Protein AF-A0A1F8RFI7-F1 (afdb_monomer_lite)

Secondary structure (DSSP, 8-state):
-EEEEEEE-S--GGGHHHHHHHHTSS--EEEES----BTTTB--SEEEEEEETTTTEEEEEEEEEESSHHHHHHHHTPPPSS-HHHHHHHHHHHHHHHHHHHHHTT-TTHHHHHHHHHHHTT-SEEEEEEEEEETTEEEEEEEEE-SS---S-------S----S-----SEEEE-HHHHHHHHHHHHHHHHHHTT-----SBHHHHHHHS--HHHHHHHHTGGG-HHHHHHHHS--TT-EEEEHHHHHHHHHHHHHTSTT----HHHHHHHHHHHHHHHHH--TTSBHHHHHHHHHHHHHTT--

Sequence (305 aa):
MVSRFLFRLDGSKENDEFMTLRRTRDIDLVYSGTPMKVGPGWIPDFLEVSTDSATARCDLTLIELEATDIAARASSRKYLPENSSAIVQAFITYLNGVLSQCRATADPRLEAFQQLRDFLARSSSVTVRTAGALRTSPEFLEELPLINQPEHQAVQLPQTPTPRDSFIFQGERLLSRVDGNGLRRTIRILDAVIMGRDHSGGTLKSWRNVRTKPLHKAVSAHADRYPGLQKLLFSRTDTGIQVNCDHLARELADLWSSSERMRVNQDQVVASITNLFPIALSLQEHEQMQRVFDQAWVVLKGKAS

Foldseek 3Di:
DKAKEKEAQDPDPLQVQLVVVVVVPRHPYYDYDHHQDDPDPDTARMWMWMADPVQLEIEIEREHADADPVVQVVQQVDADPDAQLSVLQSVLVVLVVVLVVCVVVVPPCNVVSVVVSVSLLRRQAYWYWYWGDYSNDNPDIDIDTHPHGDDRDNSPRCPVVPLPPQPQLAFKDWFALLLLVLLLQLLVLLLCLLLVVLPAQAFQLCVVPPDDPVVQVLCVVPVVLQVQVPCSNPDDRPGTDIHHRQSNLQSSQVVSCVHPRDRAHSVLSRQLSSVCSSVSSPGDRGHGSNVSNVVSVCSSVVPPD

Radius of gyration: 23.85 Å; chains: 1; bounding box: 64×38×64 Å

Structure (mmCIF, N/CA/C/O backbone):
data_AF-A0A1F8RFI7-F1
#
_entry.id   AF-A0A1F8RFI7-F1
#
loop_
_atom_site.group_PDB
_atom_site.id
_atom_site.type_symbol
_atom_site.label_atom_id
_atom_site.label_alt_id
_atom_site.label_comp_id
_atom_site.label_asym_id
_atom_site.label_entity_id
_atom_site.label_seq_id
_atom_site.pdbx_PDB_ins_code
_atom_site.Cartn_x
_atom_site.Cartn_y
_atom_site.Cartn_z
_atom_site.occupancy
_atom_site.B_iso_or_equiv
_atom_site.auth_seq_id
_atom_site.auth_comp_id
_atom_site.auth_asym_id
_atom_site.auth_atom_id
_atom_site.pdbx_PDB_model_num
ATOM 1 N N . MET A 1 1 ? -29.321 -5.981 7.489 1.00 79.25 1 MET A N 1
ATOM 2 C CA . MET A 1 1 ? -28.449 -6.971 8.164 1.00 79.25 1 MET A CA 1
ATOM 3 C C . MET A 1 1 ? -27.208 -6.246 8.634 1.00 79.25 1 MET A C 1
ATOM 5 O O . MET A 1 1 ? -26.625 -5.513 7.835 1.00 79.25 1 MET A O 1
ATOM 9 N N . VAL A 1 2 ? -26.872 -6.401 9.913 1.00 86.44 2 VAL A N 1
ATOM 10 C CA . VAL A 1 2 ? -25.701 -5.760 10.513 1.00 86.44 2 VAL A CA 1
ATOM 11 C C . VAL A 1 2 ? -24.532 -6.732 10.448 1.00 86.44 2 VAL A C 1
ATOM 13 O O . VAL A 1 2 ? -24.709 -7.887 10.826 1.00 86.44 2 VAL A O 1
ATOM 16 N N . SER A 1 3 ? -23.378 -6.266 9.974 1.00 90.81 3 SER A N 1
ATOM 17 C CA . SER A 1 3 ? -22.128 -7.027 10.018 1.00 90.81 3 SER A CA 1
ATOM 18 C C . SER A 1 3 ? -21.047 -6.249 10.747 1.00 90.81 3 SER A C 1
ATOM 20 O O . SER A 1 3 ? -20.885 -5.049 10.498 1.00 90.81 3 SER A O 1
ATOM 22 N N . ARG A 1 4 ? -20.308 -6.924 11.630 1.00 91.44 4 ARG A N 1
ATOM 23 C CA . ARG A 1 4 ? -19.285 -6.330 12.495 1.00 91.44 4 ARG A CA 1
ATOM 24 C C . ARG A 1 4 ? -17.928 -6.997 12.313 1.00 91.44 4 ARG A C 1
ATOM 26 O O . ARG A 1 4 ? -17.783 -8.215 12.387 1.00 91.44 4 ARG A O 1
ATOM 33 N N . PHE A 1 5 ? -16.915 -6.164 12.129 1.00 92.50 5 PHE A N 1
ATOM 34 C CA . PHE A 1 5 ? -15.531 -6.558 11.903 1.00 92.50 5 PHE A CA 1
ATOM 35 C C . PHE A 1 5 ? -14.648 -5.937 12.979 1.00 92.50 5 PHE A C 1
ATOM 37 O O . PHE A 1 5 ? -14.800 -4.758 13.287 1.00 92.50 5 PHE A O 1
ATOM 44 N N . LEU A 1 6 ? -13.688 -6.694 13.506 1.00 90.50 6 LEU A N 1
ATOM 45 C CA . LEU A 1 6 ? -12.709 -6.191 14.469 1.00 90.50 6 LEU A CA 1
ATOM 46 C C . LEU A 1 6 ? -11.289 -6.348 13.920 1.00 90.50 6 LEU A C 1
ATOM 48 O O . LEU A 1 6 ? -10.806 -7.457 13.678 1.00 90.50 6 LEU A O 1
ATOM 52 N N . PHE A 1 7 ? -10.604 -5.225 13.743 1.00 89.50 7 PHE A N 1
ATOM 53 C CA . PHE A 1 7 ? -9.221 -5.166 13.293 1.00 89.50 7 PHE A CA 1
ATOM 54 C C . PHE A 1 7 ? -8.320 -4.862 14.482 1.00 89.50 7 PHE A C 1
ATOM 56 O O . PHE A 1 7 ? -8.453 -3.822 15.119 1.00 89.50 7 PHE A O 1
ATOM 63 N N . ARG A 1 8 ? -7.378 -5.759 14.764 1.00 86.81 8 ARG A N 1
ATOM 64 C CA . ARG A 1 8 ? -6.288 -5.517 15.707 1.00 86.81 8 ARG A CA 1
ATOM 65 C C . ARG A 1 8 ? -5.170 -4.774 14.997 1.00 86.81 8 ARG A C 1
ATOM 67 O O . ARG A 1 8 ? -4.562 -5.319 14.068 1.00 86.81 8 ARG A O 1
ATOM 74 N N . LEU A 1 9 ? -4.911 -3.555 15.446 1.00 83.38 9 LEU A N 1
ATOM 75 C CA . LEU A 1 9 ? -3.975 -2.635 14.815 1.00 83.38 9 LEU A CA 1
ATOM 76 C C . LEU A 1 9 ? -2.674 -2.531 15.617 1.00 83.38 9 LEU A C 1
ATOM 78 O O . LEU A 1 9 ? -1.607 -2.503 14.998 1.00 83.38 9 LEU A O 1
ATOM 82 N N . ASP A 1 10 ? -2.741 -2.604 16.951 1.00 76.12 10 ASP A N 1
ATOM 83 C CA . ASP A 1 10 ? -1.567 -2.858 17.789 1.00 76.12 10 ASP A CA 1
ATOM 84 C C . ASP A 1 10 ? -1.379 -4.364 18.066 1.00 76.12 10 ASP A C 1
ATOM 86 O O . ASP A 1 10 ? -2.269 -5.090 18.522 1.00 76.12 10 ASP A O 1
ATOM 90 N N . GLY A 1 11 ? -0.174 -4.852 17.777 1.00 62.78 11 GLY A N 1
ATOM 91 C CA . GLY A 1 11 ? 0.246 -6.234 17.991 1.00 62.78 11 GLY A CA 1
ATOM 92 C C . GLY A 1 11 ? 0.584 -6.571 19.446 1.00 62.78 11 GLY A C 1
ATOM 93 O O . GLY A 1 11 ? 1.047 -7.685 19.694 1.00 62.78 11 GLY A O 1
ATOM 94 N N . SER A 1 12 ? 0.385 -5.651 20.398 1.00 70.44 12 SER A N 1
ATOM 95 C CA . SER A 1 12 ? 0.661 -5.883 21.821 1.00 70.44 12 SER A CA 1
ATOM 96 C C . SER A 1 12 ? -0.101 -7.092 22.365 1.00 70.44 12 SER A C 1
ATOM 98 O O . SER A 1 12 ? -1.326 -7.163 22.254 1.00 70.44 12 SER A O 1
ATOM 100 N N . LYS A 1 13 ? 0.615 -8.056 22.963 1.00 65.44 13 LYS A N 1
ATOM 101 C CA . LYS A 1 13 ? 0.038 -9.289 23.544 1.00 65.44 13 LYS A CA 1
ATOM 102 C C . LYS A 1 13 ? -0.981 -9.017 24.652 1.00 65.44 13 LYS A C 1
ATOM 104 O O . LYS A 1 13 ? -1.844 -9.851 24.897 1.00 65.44 13 LYS A O 1
ATOM 109 N N . GLU A 1 14 ? -0.911 -7.848 25.282 1.00 66.31 14 GLU A N 1
ATOM 110 C CA . GLU A 1 14 ? -1.853 -7.412 26.322 1.00 66.31 14 GLU A CA 1
ATOM 111 C C . GLU A 1 14 ? -3.298 -7.300 25.803 1.00 66.31 14 GLU A C 1
ATOM 113 O O . GLU A 1 14 ? -4.242 -7.293 26.586 1.00 66.31 14 GLU A O 1
ATOM 118 N N . ASN A 1 15 ? -3.480 -7.298 24.481 1.00 71.50 15 ASN A N 1
ATOM 119 C CA . ASN A 1 15 ? -4.767 -7.116 23.821 1.00 71.50 15 ASN A CA 1
ATOM 120 C C . ASN A 1 15 ? -5.464 -8.454 23.460 1.00 71.50 15 ASN A C 1
ATOM 122 O O . ASN A 1 15 ? -6.573 -8.457 22.915 1.00 71.50 15 ASN A O 1
ATOM 126 N N . ASP A 1 16 ? -4.826 -9.602 23.729 1.00 72.88 16 ASP A N 1
ATOM 127 C CA . ASP A 1 16 ? -5.324 -10.936 23.345 1.00 72.88 16 ASP A CA 1
ATOM 128 C C . ASP A 1 16 ? -6.583 -11.357 24.134 1.00 72.88 16 ASP A C 1
ATOM 130 O O . ASP A 1 16 ? -7.480 -12.012 23.587 1.00 72.88 16 ASP A O 1
ATOM 134 N N . GLU A 1 17 ? -6.676 -10.954 25.404 1.00 75.44 17 GLU A N 1
ATOM 135 C CA . GLU A 1 17 ? -7.812 -11.265 26.281 1.00 75.44 17 GLU A CA 1
ATOM 136 C C . GLU A 1 17 ? -9.080 -10.538 25.817 1.00 75.44 17 GLU A C 1
ATOM 138 O O . GLU A 1 17 ? -10.103 -11.175 25.554 1.00 75.44 17 GLU A O 1
ATOM 143 N N . PHE A 1 18 ? -8.979 -9.229 25.572 1.00 78.06 18 PHE A N 1
ATOM 144 C CA . PHE A 1 18 ? -10.068 -8.418 25.022 1.00 78.06 18 PHE A CA 1
ATOM 145 C C . PHE A 1 18 ? -10.597 -8.972 23.689 1.00 78.06 18 PHE A C 1
ATOM 147 O O . PHE A 1 18 ? -11.804 -9.084 23.479 1.00 78.06 18 PHE A O 1
ATOM 154 N N . MET A 1 19 ? -9.698 -9.399 22.799 1.00 76.31 19 MET A N 1
ATOM 155 C CA . MET A 1 19 ? -10.058 -10.025 21.522 1.00 76.31 19 MET A CA 1
ATOM 156 C C . MET A 1 19 ? -10.832 -11.325 21.681 1.00 76.31 19 MET A C 1
ATOM 158 O O . MET A 1 19 ? -11.803 -11.565 20.961 1.00 76.31 19 MET A O 1
ATOM 162 N N . THR A 1 20 ? -10.401 -12.173 22.609 1.00 75.62 20 THR A N 1
ATOM 163 C CA . THR A 1 20 ? -11.074 -13.444 22.892 1.00 75.62 20 THR A CA 1
ATOM 164 C C . THR A 1 20 ? -12.479 -13.196 23.436 1.00 75.62 20 THR A C 1
ATOM 166 O O . THR A 1 20 ? -13.430 -13.846 23.006 1.00 75.62 20 THR A O 1
ATOM 169 N N . LEU A 1 21 ? -12.623 -12.197 24.306 1.00 74.44 21 LEU A N 1
ATOM 170 C CA . LEU A 1 21 ? -13.895 -11.792 24.899 1.00 74.44 21 LEU A CA 1
ATOM 171 C C . LEU A 1 21 ? -14.847 -11.113 23.900 1.00 74.44 21 LEU A C 1
ATOM 173 O O . LEU A 1 21 ? -16.058 -11.282 24.006 1.00 74.44 21 LEU A O 1
ATOM 177 N N . ARG A 1 22 ? -14.334 -10.362 22.916 1.00 75.31 22 ARG A N 1
ATOM 178 C CA . ARG A 1 22 ? -15.164 -9.740 21.867 1.00 75.31 22 ARG A CA 1
ATOM 179 C C . ARG A 1 22 ? -15.559 -10.715 20.763 1.00 75.31 22 ARG A C 1
ATOM 181 O O . ARG A 1 22 ? -16.670 -10.627 20.261 1.00 75.31 22 ARG A O 1
ATOM 188 N N . ARG A 1 23 ? -14.717 -11.698 20.424 1.00 71.25 23 ARG A N 1
ATOM 189 C CA . ARG A 1 23 ? -15.070 -12.758 19.454 1.00 71.25 23 ARG A CA 1
ATOM 190 C C . ARG A 1 23 ? -16.312 -13.552 19.843 1.00 71.25 23 ARG A C 1
ATOM 192 O O . ARG A 1 23 ? -17.001 -14.056 18.968 1.00 71.25 23 ARG A O 1
ATOM 199 N N . THR A 1 24 ? -16.586 -13.686 21.137 1.00 67.19 24 THR A N 1
ATOM 200 C CA . THR A 1 24 ? -17.766 -14.404 21.633 1.00 67.19 24 THR A CA 1
ATOM 201 C C . THR A 1 24 ? -19.032 -13.544 21.650 1.00 67.19 24 THR A C 1
ATOM 203 O O . THR A 1 24 ? -20.097 -14.058 21.988 1.00 67.19 24 THR A O 1
ATOM 206 N N . ARG A 1 25 ? -18.948 -12.255 21.278 1.00 65.31 25 ARG A N 1
ATOM 207 C CA . ARG A 1 25 ? -20.061 -11.297 21.297 1.00 65.31 25 ARG A CA 1
ATOM 208 C C . ARG A 1 25 ? -20.133 -10.499 19.993 1.00 65.31 25 ARG A C 1
ATOM 210 O O . ARG A 1 25 ? -19.416 -9.520 19.825 1.00 65.31 25 ARG A O 1
ATOM 217 N N . ASP A 1 26 ? -21.047 -10.892 19.110 1.00 74.00 26 ASP A N 1
ATOM 218 C CA . ASP A 1 26 ? -21.500 -10.122 17.941 1.00 74.00 26 ASP A CA 1
ATOM 219 C C . ASP A 1 26 ? -20.416 -9.624 16.958 1.00 74.00 26 ASP A C 1
ATOM 221 O O . ASP A 1 26 ? -20.661 -8.663 16.235 1.00 74.00 26 ASP A O 1
ATOM 225 N N . ILE A 1 27 ? -19.226 -10.230 16.907 1.00 82.38 27 ILE A N 1
ATOM 226 C CA . ILE A 1 27 ? -18.207 -9.921 15.891 1.00 82.38 27 ILE A CA 1
ATOM 227 C C . ILE A 1 27 ? -18.162 -11.060 14.877 1.00 82.38 27 ILE A C 1
ATOM 229 O O . ILE A 1 27 ? -17.798 -12.182 15.223 1.00 82.38 27 ILE A O 1
ATOM 233 N N . ASP A 1 28 ? -18.474 -10.762 13.617 1.00 81.06 28 ASP A N 1
ATOM 234 C CA . ASP A 1 28 ? -18.490 -11.764 12.548 1.00 81.06 28 ASP A CA 1
ATOM 235 C C . ASP A 1 28 ? -17.071 -12.187 12.169 1.00 81.06 28 ASP A C 1
ATOM 237 O O . ASP A 1 28 ? -16.791 -13.359 11.915 1.00 81.06 28 ASP A O 1
ATOM 241 N N . LEU A 1 29 ? -16.156 -11.214 12.114 1.00 84.06 29 LEU A N 1
ATOM 242 C CA . LEU A 1 29 ? -14.810 -11.422 11.598 1.00 84.06 29 LEU A CA 1
ATOM 243 C C . LEU A 1 29 ? -13.764 -10.608 12.339 1.00 84.06 29 LEU A C 1
ATOM 245 O O . LEU A 1 29 ? -13.939 -9.434 12.654 1.00 84.06 29 LEU A O 1
ATOM 249 N N . VAL A 1 30 ? -12.611 -11.245 12.533 1.00 84.62 30 VAL A N 1
ATOM 250 C CA . VAL A 1 30 ? -11.457 -10.644 13.189 1.00 84.62 30 VAL A CA 1
ATOM 251 C C . VAL A 1 30 ? -10.235 -10.718 12.290 1.00 84.62 30 VAL A C 1
ATOM 253 O O . VAL A 1 30 ? -9.944 -11.772 11.715 1.00 84.62 30 VAL A O 1
ATOM 256 N N . TYR A 1 31 ? -9.481 -9.623 12.213 1.00 83.44 31 TYR A N 1
ATOM 257 C CA . TYR A 1 31 ? -8.215 -9.550 11.489 1.00 83.44 31 TYR A CA 1
ATOM 258 C C . TYR A 1 31 ? -7.091 -9.010 12.372 1.00 83.44 31 TYR A C 1
ATOM 260 O O . TYR A 1 31 ? -7.265 -8.052 13.116 1.00 83.44 31 TYR A O 1
ATOM 268 N N . SER A 1 32 ? -5.916 -9.622 12.265 1.00 78.62 32 SER A N 1
ATOM 269 C CA . SER A 1 32 ? -4.685 -9.195 12.929 1.00 78.62 32 SER A CA 1
ATOM 270 C C . SER A 1 32 ? -3.521 -9.471 11.986 1.00 78.62 32 SER A C 1
ATOM 272 O O . SER A 1 32 ? -3.435 -10.576 11.450 1.00 78.62 32 SER A O 1
ATOM 274 N N . GLY A 1 33 ? -2.621 -8.509 11.790 1.00 66.38 33 GLY A N 1
ATOM 275 C CA . GLY A 1 33 ? -1.423 -8.739 10.967 1.00 66.38 33 GLY A CA 1
ATOM 276 C C . GLY A 1 33 ? -0.892 -7.526 10.215 1.00 66.38 33 GLY A C 1
ATOM 277 O O . GLY A 1 33 ? 0.142 -7.613 9.558 1.00 66.38 33 GLY A O 1
ATOM 278 N N . THR A 1 34 ? -1.568 -6.384 10.289 1.00 68.81 34 THR A N 1
ATOM 279 C CA . THR A 1 34 ? -1.075 -5.140 9.699 1.00 68.81 34 THR A CA 1
ATOM 280 C C . THR A 1 34 ? -1.413 -4.003 10.657 1.00 68.81 34 THR A C 1
ATOM 282 O O . THR A 1 34 ? -2.569 -3.920 11.072 1.00 68.81 34 THR A O 1
ATOM 285 N N . PRO A 1 35 ? -0.447 -3.158 11.047 1.00 70.50 35 PRO A N 1
ATOM 286 C CA . PRO A 1 35 ? -0.752 -1.968 11.822 1.00 70.50 35 PRO A CA 1
ATOM 287 C C . PRO A 1 35 ? -1.361 -0.898 10.915 1.00 70.50 35 PRO A C 1
ATOM 289 O O . PRO A 1 35 ? -0.915 -0.704 9.781 1.00 70.50 35 PRO A O 1
ATOM 292 N N . MET A 1 36 ? -2.350 -0.174 11.426 1.00 79.31 36 MET A N 1
ATOM 293 C CA . MET A 1 36 ? -2.875 1.039 10.801 1.00 79.31 36 MET A CA 1
ATOM 294 C C . MET A 1 36 ? -2.441 2.230 11.643 1.00 79.31 36 MET A C 1
ATOM 296 O O . MET A 1 36 ? -2.679 2.258 12.845 1.00 79.31 36 MET A O 1
ATOM 300 N N . LYS A 1 37 ? -1.811 3.218 11.010 1.00 74.38 37 LYS A N 1
ATOM 301 C CA . LYS A 1 37 ? -1.493 4.487 11.664 1.00 74.38 37 LYS A CA 1
ATOM 302 C C . LYS A 1 37 ? -2.598 5.489 11.394 1.00 74.38 37 LYS A C 1
ATOM 304 O O . LYS A 1 37 ? -3.016 5.640 10.245 1.00 74.38 37 LYS A O 1
ATOM 309 N N . VAL A 1 38 ? -2.996 6.203 12.434 1.00 67.75 38 VAL A N 1
ATOM 310 C CA . VAL A 1 38 ? -3.831 7.393 12.332 1.00 67.75 38 VAL A CA 1
ATOM 311 C C . VAL A 1 38 ? -2.914 8.590 12.585 1.00 67.75 38 VAL A C 1
ATOM 313 O O . VAL A 1 38 ? -2.360 8.746 13.669 1.00 67.75 38 VAL A O 1
ATOM 316 N N . GLY A 1 39 ? -2.662 9.363 11.524 1.00 63.25 39 GLY A N 1
ATOM 317 C CA . GLY A 1 39 ? -1.776 10.530 11.543 1.00 63.25 39 GLY A CA 1
ATOM 318 C C . GLY A 1 39 ? -0.324 10.265 11.979 1.00 63.25 39 GLY A C 1
ATOM 319 O O . GLY A 1 39 ? 0.206 9.166 11.759 1.00 63.25 39 GLY A O 1
ATOM 320 N N . PRO A 1 40 ? 0.396 11.282 12.502 1.00 57.16 40 PRO A N 1
ATOM 321 C CA . PRO A 1 40 ? 1.822 11.193 12.787 1.00 57.16 40 PRO A CA 1
ATOM 322 C C . PRO A 1 40 ? 2.099 10.411 14.079 1.00 57.16 40 PRO A C 1
ATOM 324 O O . PRO A 1 40 ? 2.438 10.970 15.115 1.00 57.16 40 PRO A O 1
ATOM 327 N N . GLY A 1 41 ? 2.041 9.082 13.978 1.00 63.41 41 GLY A N 1
ATOM 328 C CA . GLY A 1 41 ? 2.650 8.170 14.951 1.00 63.41 41 GLY A CA 1
ATOM 329 C C . GLY A 1 41 ? 1.707 7.528 15.963 1.00 63.41 41 GLY A C 1
ATOM 330 O O . GLY A 1 41 ? 2.190 6.736 16.767 1.00 63.41 41 GLY A O 1
ATOM 331 N N . TRP A 1 42 ? 0.402 7.793 15.904 1.00 73.88 42 TRP A N 1
ATOM 332 C CA . TRP A 1 42 ? -0.578 7.110 16.747 1.00 73.88 42 TRP A CA 1
ATOM 333 C C . TRP A 1 42 ? -1.156 5.876 16.034 1.00 73.88 42 TRP A C 1
ATOM 335 O O . TRP A 1 42 ? -1.425 5.891 14.829 1.00 73.88 42 TRP A O 1
ATOM 345 N N . ILE A 1 43 ? -1.273 4.774 16.771 1.00 79.88 43 ILE A N 1
ATOM 346 C CA . ILE A 1 43 ? -1.845 3.499 16.330 1.00 79.88 43 ILE A CA 1
ATOM 347 C C . ILE A 1 43 ? -2.855 3.127 17.414 1.00 79.88 43 ILE A C 1
ATOM 349 O O . ILE A 1 43 ? -2.415 2.928 18.544 1.00 79.88 43 ILE A O 1
ATOM 353 N N . PRO A 1 44 ? -4.161 3.069 17.110 1.00 84.19 44 PRO A N 1
ATOM 354 C CA . PRO A 1 44 ? -5.136 2.569 18.071 1.00 84.19 44 PRO A CA 1
ATOM 355 C C . PRO A 1 44 ? -4.911 1.076 18.325 1.00 84.19 44 PRO A C 1
ATOM 357 O O . PRO A 1 44 ? -4.390 0.374 17.455 1.00 84.19 44 PRO A O 1
ATOM 360 N N . ASP A 1 45 ? -5.357 0.561 19.468 1.00 86.75 45 ASP A N 1
ATOM 361 C CA . ASP A 1 45 ? -5.290 -0.879 19.732 1.00 86.75 45 ASP A CA 1
ATOM 362 C C . ASP A 1 45 ? -6.156 -1.656 18.735 1.00 86.75 45 ASP A C 1
ATOM 364 O O . ASP A 1 45 ? -5.696 -2.610 18.087 1.00 86.75 45 ASP A O 1
ATOM 368 N N . PHE A 1 46 ? -7.403 -1.200 18.565 1.00 89.25 46 PHE A N 1
ATOM 369 C CA . PHE A 1 46 ? -8.370 -1.794 17.651 1.00 89.25 46 PHE A CA 1
ATOM 370 C C . PHE A 1 46 ? -9.125 -0.768 16.819 1.00 89.25 46 PHE A C 1
ATOM 372 O O . PHE A 1 46 ? -9.295 0.393 17.186 1.00 89.25 46 PHE A O 1
ATOM 379 N N . LEU A 1 47 ? -9.646 -1.254 15.699 1.00 91.50 47 LEU A N 1
ATOM 380 C CA . LEU A 1 47 ? -10.703 -0.606 14.946 1.00 91.50 47 LEU A CA 1
ATOM 381 C C . LEU A 1 47 ? -11.854 -1.596 14.781 1.00 91.50 47 LEU A C 1
ATOM 383 O O . LEU A 1 47 ? -11.687 -2.653 14.169 1.00 91.50 47 LEU A O 1
ATOM 387 N N . GLU A 1 48 ? -13.017 -1.240 15.306 1.00 92.25 48 GLU A N 1
ATOM 388 C CA . GLU A 1 48 ? -14.264 -1.945 15.038 1.00 92.25 48 GLU A CA 1
ATOM 389 C C . GLU A 1 48 ? -15.010 -1.258 13.895 1.00 92.25 48 GLU A C 1
ATOM 391 O O . GLU A 1 48 ? -15.076 -0.030 13.824 1.00 92.25 48 GLU A O 1
ATOM 396 N N . VAL A 1 49 ? -15.557 -2.060 12.985 1.00 93.50 49 VAL A N 1
ATOM 397 C CA . VAL A 1 49 ? -16.321 -1.583 11.836 1.00 93.50 49 VAL A CA 1
ATOM 398 C C . VAL A 1 49 ? -17.668 -2.270 11.824 1.00 93.50 49 VAL A C 1
ATOM 400 O O . VAL A 1 49 ? -17.735 -3.489 11.687 1.00 93.50 49 VAL A O 1
ATOM 403 N N . SER A 1 50 ? -18.736 -1.490 11.944 1.00 93.25 50 SER A N 1
ATOM 404 C CA . SER A 1 50 ? -20.110 -1.977 11.856 1.00 93.25 50 SER A CA 1
ATOM 405 C C . SER A 1 50 ? -20.747 -1.454 10.577 1.00 93.25 50 SER A C 1
ATOM 407 O O . SER A 1 50 ? -20.717 -0.259 10.298 1.00 93.25 50 SER A O 1
ATOM 409 N N . THR A 1 51 ? -21.338 -2.350 9.799 1.00 92.69 51 THR A N 1
ATOM 410 C CA . THR A 1 51 ? -22.062 -2.022 8.567 1.00 92.69 51 THR A CA 1
ATOM 411 C C . THR A 1 51 ? -23.518 -2.406 8.732 1.00 92.69 51 THR A C 1
ATOM 413 O O . THR A 1 51 ? -23.812 -3.518 9.159 1.00 92.69 51 THR A O 1
ATOM 416 N N . ASP A 1 52 ? -24.436 -1.502 8.401 1.00 92.31 52 ASP A N 1
ATOM 417 C CA . ASP A 1 52 ? -25.866 -1.792 8.364 1.00 92.31 52 ASP A CA 1
ATOM 418 C C . ASP A 1 52 ? -26.398 -1.624 6.943 1.00 92.31 52 ASP A C 1
ATOM 420 O O . ASP A 1 52 ? -26.599 -0.517 6.441 1.00 92.31 52 ASP A O 1
ATOM 424 N N . SER A 1 53 ? -26.657 -2.756 6.294 1.00 87.81 53 SER A N 1
ATOM 425 C CA . SER A 1 53 ? -27.199 -2.792 4.933 1.00 87.81 53 SER A CA 1
ATOM 426 C C . SER A 1 53 ? -28.605 -2.215 4.797 1.00 87.81 53 SER A C 1
ATOM 428 O O . SER A 1 53 ? -28.949 -1.775 3.704 1.00 87.81 53 SER A O 1
ATOM 430 N N . ALA A 1 54 ? -29.411 -2.183 5.865 1.00 87.69 54 ALA A N 1
ATOM 431 C CA . ALA A 1 54 ? -30.765 -1.629 5.791 1.00 87.69 54 ALA A CA 1
ATOM 432 C C . ALA A 1 54 ? -30.748 -0.098 5.686 1.00 87.69 54 ALA A C 1
ATOM 434 O O . ALA A 1 54 ? -31.583 0.486 5.000 1.00 87.69 54 ALA A O 1
ATOM 435 N N . THR A 1 55 ? -29.782 0.541 6.346 1.00 87.62 55 THR A N 1
ATOM 436 C CA . THR A 1 55 ? -29.642 2.003 6.390 1.00 87.62 55 THR A CA 1
ATOM 437 C C . THR A 1 55 ? -28.477 2.528 5.551 1.00 87.62 55 THR A C 1
ATOM 439 O O . THR A 1 55 ? -28.250 3.734 5.518 1.00 87.62 55 THR A O 1
ATOM 442 N N . ALA A 1 56 ? -27.736 1.638 4.879 1.00 86.88 56 ALA A N 1
ATOM 443 C CA . ALA A 1 56 ? -26.498 1.939 4.155 1.00 86.88 56 ALA A CA 1
ATOM 444 C C . ALA A 1 56 ? -25.475 2.733 4.999 1.00 86.88 56 ALA A C 1
ATOM 446 O O . ALA A 1 56 ? -24.696 3.531 4.472 1.00 86.88 56 ALA A O 1
ATOM 447 N N . ARG A 1 57 ? -25.475 2.508 6.318 1.00 90.31 57 ARG A N 1
ATOM 448 C CA . ARG A 1 57 ? -24.619 3.196 7.290 1.00 90.31 57 ARG A CA 1
ATOM 449 C C . ARG A 1 57 ? -23.387 2.363 7.613 1.00 90.31 57 ARG A C 1
ATOM 451 O O . ARG A 1 57 ? -23.479 1.147 7.781 1.00 90.31 57 ARG A O 1
ATOM 458 N N . CYS A 1 58 ? -22.248 3.033 7.754 1.00 92.31 58 CYS A N 1
ATOM 459 C CA . CYS A 1 58 ? -21.029 2.457 8.305 1.00 92.31 58 CYS A CA 1
ATOM 460 C C . CYS A 1 58 ? -20.588 3.226 9.558 1.00 92.31 58 CYS A C 1
ATOM 462 O O . CYS A 1 58 ? -20.525 4.453 9.550 1.00 92.31 58 CYS A O 1
ATOM 464 N N . ASP A 1 59 ? -20.229 2.511 10.617 1.00 92.94 59 ASP A N 1
ATOM 465 C CA . ASP A 1 59 ? -19.630 3.069 11.828 1.00 92.94 59 ASP A CA 1
ATOM 466 C C . ASP A 1 59 ? -18.194 2.543 11.970 1.00 92.94 59 ASP A C 1
ATOM 468 O O . ASP A 1 59 ? -17.953 1.342 11.845 1.00 92.94 59 ASP A O 1
ATOM 472 N N . LEU A 1 60 ? -17.248 3.453 12.197 1.00 93.31 60 LEU A N 1
ATOM 473 C CA . LEU A 1 60 ? -15.831 3.189 12.443 1.00 93.31 60 LEU A CA 1
ATOM 474 C C . LEU A 1 60 ? -15.508 3.606 13.878 1.00 93.31 60 LEU A C 1
ATOM 476 O O . LEU A 1 60 ? -15.523 4.799 14.180 1.00 93.31 60 LEU A O 1
ATOM 480 N N . THR A 1 61 ? -15.191 2.651 14.745 1.00 92.19 61 THR A N 1
ATOM 481 C CA . THR A 1 61 ? -14.897 2.903 16.160 1.00 92.19 61 THR A CA 1
ATOM 482 C C . THR A 1 61 ? -13.439 2.579 16.456 1.00 92.19 61 THR A C 1
ATOM 484 O O . THR A 1 61 ? -13.035 1.417 16.436 1.00 92.19 61 THR A O 1
ATOM 487 N N . LEU A 1 62 ? -12.641 3.611 16.728 1.00 90.62 62 LEU A N 1
ATOM 488 C CA . LEU A 1 62 ? -11.253 3.485 17.177 1.00 90.62 62 LEU A CA 1
ATOM 489 C C . LEU A 1 62 ? -11.249 3.179 18.676 1.00 90.62 62 LEU A C 1
ATOM 491 O O . LEU A 1 62 ? -11.754 3.989 19.448 1.00 90.62 62 LEU A O 1
ATOM 495 N N . ILE A 1 63 ? -10.699 2.038 19.084 1.00 89.50 63 ILE A N 1
ATOM 496 C CA . ILE A 1 63 ? -10.733 1.576 20.476 1.00 89.50 63 ILE A CA 1
ATOM 497 C C . ILE A 1 63 ? -9.318 1.602 21.054 1.00 89.50 63 ILE A C 1
ATOM 499 O O . ILE A 1 63 ? -8.399 1.020 20.475 1.00 89.50 63 ILE A O 1
ATOM 503 N N . GLU A 1 64 ? -9.180 2.232 22.217 1.00 88.81 64 GLU A N 1
ATOM 504 C CA . GLU A 1 64 ? -8.001 2.171 23.085 1.00 88.81 64 GLU A CA 1
ATOM 505 C C . GLU A 1 64 ? -8.310 1.299 24.304 1.00 88.81 64 GLU A C 1
ATOM 507 O O . GLU A 1 64 ? -9.379 1.417 24.918 1.00 88.81 64 GLU A O 1
ATOM 512 N N . LEU A 1 65 ? -7.376 0.421 24.657 1.00 88.19 65 LEU A N 1
ATOM 513 C CA . LEU A 1 65 ? -7.477 -0.446 25.816 1.00 88.19 65 LEU A CA 1
ATOM 514 C C . LEU A 1 65 ? -6.672 0.101 26.986 1.00 88.19 65 LEU A C 1
ATOM 516 O O . LEU A 1 65 ? -5.439 0.140 26.988 1.00 88.19 65 LEU A O 1
ATOM 520 N N . GLU A 1 66 ? -7.388 0.391 28.060 1.00 87.25 66 GLU A N 1
ATOM 521 C CA . GLU A 1 66 ? -6.842 1.031 29.243 1.00 87.25 66 GLU A CA 1
ATOM 522 C C . GLU A 1 66 ? -6.879 0.105 30.459 1.00 87.25 66 GLU A C 1
ATOM 524 O O . GLU A 1 66 ? -7.706 -0.804 30.580 1.00 87.25 66 GLU A O 1
ATOM 529 N N . ALA A 1 67 ? -5.960 0.339 31.394 1.00 85.00 67 ALA A N 1
ATOM 530 C CA . ALA A 1 67 ? -5.868 -0.449 32.623 1.00 85.00 67 ALA A CA 1
ATOM 531 C C . ALA A 1 67 ? -6.932 -0.068 33.672 1.00 85.00 67 ALA A C 1
ATOM 533 O O . ALA A 1 67 ? -7.196 -0.846 34.585 1.00 85.00 67 ALA A O 1
ATOM 534 N N . THR A 1 68 ? -7.523 1.131 33.580 1.00 85.06 68 THR A N 1
ATOM 535 C CA . THR A 1 68 ? -8.463 1.666 34.583 1.00 85.06 68 THR A CA 1
ATOM 536 C C . THR A 1 68 ? -9.655 2.356 33.927 1.00 85.06 68 THR A C 1
ATOM 538 O O . THR A 1 68 ? -9.525 2.890 32.827 1.00 85.06 68 THR A O 1
ATOM 541 N N . ASP A 1 69 ? -10.799 2.399 34.623 1.00 84.50 69 ASP A N 1
ATOM 542 C CA . ASP A 1 69 ? -12.034 3.024 34.113 1.00 84.50 69 ASP A CA 1
ATOM 543 C C . ASP A 1 69 ? -11.818 4.512 33.806 1.00 84.50 69 ASP A C 1
ATOM 545 O O . ASP A 1 69 ? -12.159 4.996 32.735 1.00 84.50 69 ASP A O 1
ATOM 549 N N . ILE A 1 70 ? -11.144 5.237 34.705 1.00 85.00 70 ILE A N 1
ATOM 550 C CA . ILE A 1 70 ? -10.851 6.667 34.527 1.00 85.00 70 ILE A CA 1
ATOM 551 C C . ILE A 1 70 ? -10.046 6.910 33.242 1.00 85.00 70 ILE A C 1
ATOM 553 O O . ILE A 1 70 ? -10.367 7.828 32.485 1.00 85.00 70 ILE A O 1
ATOM 557 N N . ALA A 1 71 ? -9.028 6.082 32.981 1.00 84.12 71 ALA A N 1
ATOM 558 C CA . ALA A 1 71 ? -8.228 6.176 31.765 1.00 84.12 71 ALA A CA 1
ATOM 559 C C . ALA A 1 71 ? -9.051 5.813 30.521 1.00 84.12 71 ALA A C 1
ATOM 561 O O . ALA A 1 71 ? -9.021 6.560 29.549 1.00 84.12 71 ALA A O 1
ATOM 562 N N . ALA A 1 72 ? -9.864 4.753 30.573 1.00 84.31 72 ALA A N 1
ATOM 563 C CA . ALA A 1 72 ? -10.750 4.368 29.472 1.00 84.31 72 ALA A CA 1
ATOM 564 C C . ALA A 1 72 ? -11.714 5.511 29.100 1.00 84.31 72 ALA A C 1
ATOM 566 O O . ALA A 1 72 ? -11.820 5.905 27.937 1.00 84.31 72 ALA A O 1
ATOM 567 N N . ARG A 1 73 ? -12.343 6.144 30.094 1.00 83.00 73 ARG A N 1
ATOM 568 C CA . ARG A 1 73 ? -13.197 7.324 29.883 1.00 83.00 73 ARG A CA 1
ATOM 569 C C . ARG A 1 73 ? -12.431 8.490 29.272 1.00 83.00 73 ARG A C 1
ATOM 571 O O . ARG A 1 73 ? -12.941 9.144 28.363 1.00 83.00 73 ARG A O 1
ATOM 578 N N . ALA A 1 74 ? -11.217 8.758 29.749 1.00 81.38 74 ALA A N 1
ATOM 579 C CA . ALA A 1 74 ? -10.372 9.806 29.187 1.00 81.38 74 ALA A CA 1
ATOM 580 C C . ALA A 1 74 ? -10.017 9.519 27.717 1.00 81.38 74 ALA A C 1
ATOM 582 O O . ALA A 1 74 ? -10.132 10.416 26.881 1.00 81.38 74 ALA A O 1
ATOM 583 N N . SER A 1 75 ? -9.681 8.272 27.386 1.00 82.12 75 SER A N 1
ATOM 584 C CA . SER A 1 75 ? -9.343 7.843 26.025 1.00 82.12 75 SER A CA 1
ATOM 585 C C . SER A 1 75 ? -10.539 7.901 25.074 1.00 82.12 75 SER A C 1
ATOM 587 O O . SER A 1 75 ? -10.383 8.350 23.941 1.00 82.12 75 SER A O 1
ATOM 589 N N . SER A 1 76 ? -11.759 7.602 25.542 1.00 80.12 76 SER A N 1
ATOM 590 C CA . SER A 1 76 ? -12.982 7.804 24.741 1.00 80.12 76 SER A CA 1
ATOM 591 C C . SER A 1 76 ? -13.209 9.272 24.348 1.00 80.12 76 SER A C 1
ATOM 593 O O . SER A 1 76 ? -13.754 9.552 23.283 1.00 80.12 76 SER A O 1
ATOM 595 N N . ARG A 1 77 ? -12.747 10.217 25.181 1.00 77.25 77 ARG A N 1
ATOM 596 C CA . ARG A 1 77 ? -12.877 11.676 24.998 1.00 77.25 77 ARG A CA 1
ATOM 597 C C . ARG A 1 77 ? -11.657 12.309 24.338 1.00 77.25 77 ARG A C 1
ATOM 599 O O . ARG A 1 77 ? -11.580 13.536 24.240 1.00 77.25 77 ARG A O 1
ATOM 606 N N . LYS A 1 78 ? -10.677 11.498 23.935 1.00 70.38 78 LYS A N 1
ATOM 607 C CA . LYS A 1 78 ? -9.424 11.977 23.363 1.00 70.38 78 LYS A CA 1
ATOM 608 C C . LYS A 1 78 ? -9.714 12.734 22.072 1.00 70.38 78 LYS A C 1
ATOM 610 O O . LYS A 1 78 ? -10.265 12.189 21.120 1.00 70.38 78 LYS A O 1
ATOM 615 N N . TYR A 1 79 ? -9.320 14.003 22.045 1.00 66.88 79 TYR A N 1
ATOM 616 C CA . TYR A 1 79 ? -9.336 14.784 20.819 1.00 66.88 79 TYR A CA 1
ATOM 617 C C . TYR A 1 79 ? -8.279 14.226 19.865 1.00 66.88 79 TYR A C 1
ATOM 619 O O . TYR A 1 79 ? -7.096 14.168 20.215 1.00 66.88 79 TYR A O 1
ATOM 627 N N . LEU A 1 80 ? -8.704 13.821 18.670 1.00 70.88 80 LEU A N 1
ATOM 628 C CA . LEU A 1 80 ? -7.787 13.429 17.611 1.00 70.88 80 LEU A CA 1
ATOM 629 C C . LEU A 1 80 ? -7.412 14.662 16.783 1.00 70.88 80 LEU A C 1
ATOM 631 O O . LEU A 1 80 ? -8.304 15.391 16.346 1.00 70.88 80 LEU A O 1
ATOM 635 N N . PRO A 1 81 ? -6.112 14.932 16.570 1.00 66.44 81 PRO A N 1
ATOM 636 C CA . PRO A 1 81 ? -5.685 16.037 15.717 1.00 66.44 81 PRO A CA 1
ATOM 637 C C . PRO A 1 81 ? -6.040 15.807 14.239 1.00 66.44 81 PRO A C 1
ATOM 639 O O . PRO A 1 81 ? -6.098 16.765 13.467 1.00 66.44 81 PRO A O 1
ATOM 642 N N . GLU A 1 82 ? -6.281 14.561 13.827 1.00 68.06 82 GLU A N 1
ATOM 643 C CA . GLU A 1 82 ? -6.700 14.200 12.477 1.00 68.06 82 GLU A CA 1
ATOM 644 C C . GLU A 1 82 ? -8.192 14.466 12.245 1.00 68.06 82 GLU A C 1
ATOM 646 O O . GLU A 1 82 ? -9.049 14.124 13.056 1.00 68.06 82 GLU A O 1
ATOM 651 N N . ASN A 1 83 ? -8.529 14.999 11.068 1.00 80.44 83 ASN A N 1
ATOM 652 C CA . ASN A 1 83 ? -9.925 15.080 10.646 1.00 80.44 83 ASN A CA 1
ATOM 653 C C . ASN A 1 83 ? -10.490 13.661 10.396 1.00 80.44 83 ASN A C 1
ATOM 655 O O . ASN A 1 83 ? -9.815 12.824 9.797 1.00 80.44 83 ASN A O 1
ATOM 659 N N . SER A 1 84 ? -11.740 13.398 10.777 1.00 83.75 84 SER A N 1
ATOM 660 C CA . SER A 1 84 ? -12.473 12.148 10.561 1.00 83.75 84 SER A CA 1
ATOM 661 C C . SER A 1 84 ? -12.438 11.656 9.112 1.00 83.75 84 SER A C 1
ATOM 663 O O . SER A 1 84 ? -12.305 10.455 8.889 1.00 83.75 84 SER A O 1
ATOM 665 N N . SER A 1 85 ? -12.436 12.548 8.115 1.00 84.12 85 SER A N 1
ATOM 666 C CA . SER A 1 85 ? -12.234 12.150 6.709 1.00 84.12 85 SER A CA 1
ATOM 667 C C . SER A 1 85 ? -10.854 11.526 6.455 1.00 84.12 85 SER A C 1
ATOM 669 O O . SER A 1 85 ? -10.729 10.572 5.689 1.00 84.12 85 SER A O 1
ATOM 671 N N . ALA A 1 86 ? -9.805 12.019 7.123 1.00 82.62 86 ALA A N 1
ATOM 672 C CA . ALA A 1 86 ? -8.464 11.442 7.033 1.00 82.62 86 ALA A CA 1
ATOM 673 C C . ALA A 1 86 ? -8.394 10.058 7.699 1.00 82.62 86 ALA A C 1
ATOM 675 O O . ALA A 1 86 ? -7.691 9.182 7.199 1.00 82.62 86 ALA A O 1
ATOM 676 N N . ILE A 1 87 ? -9.158 9.837 8.774 1.00 85.88 87 ILE A N 1
ATOM 677 C CA . ILE A 1 87 ? -9.286 8.528 9.436 1.00 85.88 87 ILE A CA 1
ATOM 678 C C . ILE A 1 87 ? -9.942 7.518 8.491 1.00 85.88 87 ILE A C 1
ATOM 680 O O . ILE A 1 87 ? -9.413 6.424 8.295 1.00 85.88 87 ILE A O 1
ATOM 684 N N . VAL A 1 88 ? -11.047 7.904 7.844 1.00 88.69 88 VAL A N 1
ATOM 685 C CA . VAL A 1 88 ? -11.716 7.076 6.828 1.00 88.69 88 VAL A CA 1
ATOM 686 C C . VAL A 1 88 ? -10.743 6.726 5.698 1.00 88.69 88 VAL A C 1
ATOM 688 O O . VAL A 1 88 ? -10.598 5.556 5.343 1.00 88.69 88 VAL A O 1
ATOM 691 N N . GLN A 1 89 ? -10.003 7.709 5.177 1.00 84.06 89 GLN A N 1
ATOM 692 C CA . GLN A 1 89 ? -9.033 7.481 4.104 1.00 84.06 89 GLN A CA 1
ATOM 693 C C . GLN A 1 89 ? -7.879 6.556 4.524 1.00 84.06 89 GLN A C 1
ATOM 695 O O . GLN A 1 89 ? -7.447 5.691 3.747 1.00 84.06 89 GLN A O 1
ATOM 700 N N . ALA A 1 90 ? -7.380 6.716 5.752 1.00 85.00 90 ALA A N 1
ATOM 701 C CA . ALA A 1 90 ? -6.365 5.841 6.325 1.00 85.00 90 ALA A CA 1
ATOM 702 C C . ALA A 1 90 ? -6.884 4.403 6.433 1.00 85.00 90 ALA A C 1
ATOM 704 O O . ALA A 1 90 ? -6.182 3.471 6.035 1.00 85.00 90 ALA A O 1
ATOM 705 N N . PHE A 1 91 ? -8.133 4.226 6.869 1.00 89.88 91 PHE A N 1
ATOM 706 C CA . PHE A 1 91 ? -8.751 2.910 6.951 1.00 89.88 91 PHE A CA 1
ATOM 707 C C . PHE A 1 91 ? -8.947 2.258 5.581 1.00 89.88 91 PHE A C 1
ATOM 709 O O . PHE A 1 91 ? -8.655 1.076 5.420 1.00 89.88 91 PHE A O 1
ATOM 716 N N . ILE A 1 92 ? -9.353 3.001 4.553 1.00 88.44 92 ILE A N 1
ATOM 717 C CA . ILE A 1 92 ? -9.484 2.423 3.207 1.00 88.44 92 ILE A CA 1
ATOM 718 C C . ILE A 1 92 ? -8.120 1.990 2.661 1.00 88.44 92 ILE A C 1
ATOM 720 O O . ILE A 1 92 ? -7.985 0.918 2.067 1.00 88.44 92 ILE A O 1
ATOM 724 N N . THR A 1 93 ? -7.090 2.807 2.886 1.00 82.75 93 THR A N 1
ATOM 725 C CA . THR A 1 93 ? -5.710 2.468 2.514 1.00 82.75 93 THR A CA 1
ATOM 726 C C . THR A 1 93 ? -5.259 1.191 3.223 1.00 82.75 93 THR A C 1
ATOM 728 O O . THR A 1 93 ? -4.705 0.289 2.593 1.00 82.75 93 THR A O 1
ATOM 731 N N . TYR A 1 94 ? -5.559 1.089 4.516 1.00 87.06 94 TYR A N 1
ATOM 732 C CA . TYR A 1 94 ? -5.317 -0.102 5.314 1.00 87.06 94 TYR A CA 1
ATOM 733 C C . TYR A 1 94 ? -6.057 -1.332 4.773 1.00 87.06 94 TYR A C 1
ATOM 735 O O . TYR A 1 94 ? -5.428 -2.362 4.532 1.00 87.06 94 TYR A O 1
ATOM 743 N N . LEU A 1 95 ? -7.360 -1.220 4.505 1.00 89.88 95 LEU A N 1
ATOM 744 C CA . LEU A 1 95 ? -8.197 -2.313 4.014 1.00 89.88 95 LEU A CA 1
ATOM 745 C C . LEU A 1 95 ? -7.722 -2.825 2.647 1.00 89.88 95 LEU A C 1
ATOM 747 O O . LEU A 1 95 ? -7.706 -4.030 2.409 1.00 89.88 95 LEU A O 1
ATOM 751 N N . ASN A 1 96 ? -7.245 -1.941 1.768 1.00 84.94 96 ASN A N 1
ATOM 752 C CA . ASN A 1 96 ? -6.602 -2.344 0.514 1.00 84.94 96 ASN A CA 1
ATOM 753 C C . ASN A 1 96 ? -5.309 -3.146 0.748 1.00 84.94 96 ASN A C 1
ATOM 755 O O . ASN A 1 96 ? -5.052 -4.122 0.037 1.00 84.94 96 ASN A O 1
ATOM 759 N N . GLY A 1 97 ? -4.516 -2.773 1.757 1.00 79.62 97 GLY A N 1
ATOM 760 C CA . GLY A 1 97 ? -3.352 -3.543 2.200 1.00 79.62 97 GLY A CA 1
ATOM 761 C C . GLY A 1 97 ? -3.736 -4.932 2.717 1.00 79.62 97 GLY A C 1
ATOM 762 O O . GLY A 1 97 ? -3.144 -5.927 2.295 1.00 79.62 97 GLY A O 1
ATOM 763 N N . VAL A 1 98 ? -4.780 -5.010 3.550 1.00 83.62 98 VAL A N 1
ATOM 764 C CA . VAL A 1 98 ? -5.352 -6.275 4.043 1.00 83.62 98 VAL A CA 1
ATOM 765 C C . VAL A 1 98 ? -5.799 -7.161 2.883 1.00 83.62 98 VAL A C 1
ATOM 767 O O . VAL A 1 98 ? -5.394 -8.316 2.809 1.00 83.62 98 VAL A O 1
ATOM 770 N N . LEU A 1 99 ? -6.551 -6.621 1.921 1.00 83.25 99 LEU A N 1
ATOM 771 C CA . LEU A 1 99 ? -7.001 -7.360 0.737 1.00 83.25 99 LEU A CA 1
ATOM 772 C C . LEU A 1 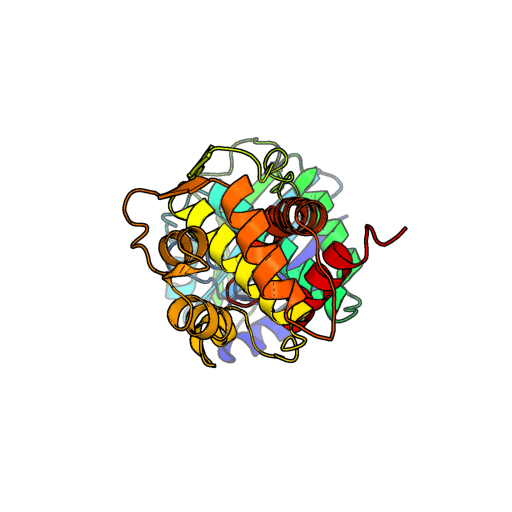99 ? -5.837 -7.889 -0.103 1.00 83.25 99 LEU A C 1
ATOM 774 O O . LEU A 1 99 ? -5.866 -9.037 -0.547 1.00 83.25 99 LEU A O 1
ATOM 778 N N . SER A 1 100 ? -4.807 -7.068 -0.316 1.00 76.81 100 SER A N 1
ATOM 779 C CA . SER A 1 100 ? -3.593 -7.482 -1.024 1.00 76.81 100 SER A CA 1
ATOM 780 C C . SER A 1 100 ? -2.901 -8.645 -0.310 1.00 76.81 100 SER A C 1
ATOM 782 O O . SER A 1 100 ? -2.513 -9.630 -0.945 1.00 76.81 100 SER A O 1
ATOM 784 N N . GLN A 1 101 ? -2.809 -8.577 1.021 1.00 75.81 101 GLN A N 1
ATOM 785 C CA . GLN A 1 101 ? -2.228 -9.643 1.825 1.00 75.81 101 GLN A CA 1
ATOM 786 C C . GLN A 1 101 ? -3.077 -10.917 1.781 1.00 75.81 101 GLN A C 1
ATOM 788 O O . GLN A 1 101 ? -2.530 -11.979 1.493 1.00 75.81 101 GLN A O 1
ATOM 793 N N . CYS A 1 102 ? -4.395 -10.809 1.971 1.00 77.62 102 CYS A N 1
ATOM 794 C CA . CYS A 1 102 ? -5.324 -11.933 1.900 1.00 77.62 102 CYS A CA 1
ATOM 795 C C . CYS A 1 102 ? -5.251 -12.655 0.549 1.00 77.62 102 CYS A C 1
ATOM 797 O O . CYS A 1 102 ? -5.169 -13.880 0.520 1.00 77.62 102 CYS A O 1
ATOM 799 N N . ARG A 1 103 ? -5.207 -11.918 -0.573 1.00 79.31 103 ARG A N 1
ATOM 800 C CA . ARG A 1 103 ? -5.034 -12.512 -1.915 1.00 79.31 103 ARG A CA 1
ATOM 801 C C . ARG A 1 103 ? -3.751 -13.318 -2.010 1.00 79.31 103 ARG A C 1
ATOM 803 O O . ARG A 1 103 ? -3.746 -14.428 -2.527 1.00 79.31 103 ARG A O 1
ATOM 810 N N . ALA A 1 104 ? -2.661 -12.756 -1.508 1.00 69.00 104 ALA A N 1
ATOM 811 C CA . ALA A 1 104 ? -1.357 -13.366 -1.659 1.00 69.00 104 ALA A CA 1
ATOM 812 C C . ALA A 1 104 ? -1.099 -14.544 -0.707 1.00 69.00 104 ALA A C 1
ATOM 814 O O . ALA A 1 104 ? -0.171 -15.311 -0.947 1.00 69.00 104 ALA A O 1
ATOM 815 N N . THR A 1 105 ? -1.892 -14.692 0.355 1.00 75.44 105 THR A N 1
ATOM 816 C CA . THR A 1 105 ? -1.842 -15.848 1.265 1.00 75.44 105 THR A CA 1
ATOM 817 C C . THR A 1 105 ? -3.027 -16.796 1.095 1.00 75.44 105 THR A C 1
ATOM 819 O O . THR A 1 105 ? -3.187 -17.687 1.922 1.00 75.44 105 THR A O 1
ATOM 822 N N . ALA A 1 106 ? -3.860 -16.599 0.063 1.00 77.94 106 ALA A N 1
ATOM 823 C CA . ALA A 1 106 ? -5.114 -17.329 -0.138 1.00 77.94 106 ALA A CA 1
ATOM 824 C C . ALA A 1 106 ? -5.989 -17.373 1.133 1.00 77.94 106 ALA A C 1
ATOM 826 O O . ALA A 1 106 ? -6.555 -18.403 1.492 1.00 77.94 106 ALA A O 1
ATOM 827 N N . ASP A 1 107 ? -6.063 -16.246 1.846 1.00 79.12 107 ASP A N 1
ATOM 828 C CA . ASP A 1 107 ? -6.820 -16.137 3.089 1.00 79.12 107 ASP A CA 1
ATOM 829 C C . ASP A 1 107 ? -8.331 -16.254 2.808 1.00 79.12 107 ASP A C 1
ATOM 831 O O . ASP A 1 107 ? -8.852 -15.491 1.985 1.00 79.12 107 ASP A O 1
ATOM 835 N N . PRO A 1 108 ? -9.061 -17.151 3.497 1.00 85.00 108 PRO A N 1
ATOM 836 C CA . PRO A 1 108 ? -10.484 -17.384 3.243 1.00 85.00 108 PRO A CA 1
ATOM 837 C C . PRO A 1 108 ? -11.364 -16.163 3.545 1.00 85.00 108 PRO A C 1
ATOM 839 O O . PRO A 1 108 ? -12.495 -16.089 3.076 1.00 85.00 108 PRO A O 1
ATOM 842 N N . ARG A 1 109 ? -10.861 -15.178 4.300 1.00 86.75 109 ARG A N 1
ATOM 843 C CA . ARG A 1 109 ? -11.604 -13.959 4.660 1.00 86.75 109 ARG A CA 1
ATOM 844 C C . ARG A 1 109 ? -11.621 -12.907 3.547 1.00 86.75 109 ARG A C 1
ATOM 846 O O . ARG A 1 109 ? -12.261 -11.868 3.708 1.00 86.75 109 ARG A O 1
ATOM 853 N N . LEU A 1 110 ? -10.922 -13.149 2.432 1.00 85.19 110 LEU A N 1
ATOM 854 C CA . LEU A 1 110 ? -10.777 -12.201 1.324 1.00 85.19 110 LEU A CA 1
ATOM 855 C C . LEU A 1 110 ? -12.122 -11.643 0.842 1.00 85.19 110 LEU A C 1
ATOM 857 O O . LEU A 1 110 ? -12.251 -10.433 0.669 1.00 85.19 110 LEU A O 1
ATOM 861 N N . GLU A 1 111 ? -13.112 -12.510 0.630 1.00 88.31 111 GLU A N 1
ATOM 862 C CA . GLU A 1 111 ? -14.415 -12.110 0.096 1.00 88.31 111 GLU A CA 1
ATOM 863 C C . GLU A 1 111 ? -15.162 -11.171 1.051 1.00 88.31 111 GLU A C 1
ATOM 865 O O . GLU A 1 111 ? -15.689 -10.145 0.629 1.00 88.31 111 GLU A O 1
ATOM 870 N N . ALA A 1 112 ? -15.136 -11.454 2.351 1.00 90.19 112 ALA A N 1
ATOM 871 C CA . ALA A 1 112 ? -15.809 -10.620 3.339 1.00 90.19 112 ALA A CA 1
ATOM 872 C C . ALA A 1 112 ? -15.178 -9.220 3.448 1.00 90.19 112 ALA A C 1
ATOM 874 O O . ALA A 1 112 ? -15.887 -8.216 3.503 1.00 90.19 112 ALA A O 1
ATOM 875 N N . PHE A 1 113 ? -13.845 -9.115 3.403 1.00 91.25 113 PHE A N 1
ATOM 876 C CA . PHE A 1 113 ? -13.177 -7.807 3.369 1.00 91.25 113 PHE A CA 1
ATOM 877 C C . PHE A 1 113 ? -13.412 -7.064 2.051 1.00 91.25 113 PHE A C 1
ATOM 879 O O . PHE A 1 113 ? -13.451 -5.832 2.026 1.00 91.25 113 PHE A O 1
ATOM 886 N N . GLN A 1 114 ? -13.579 -7.803 0.956 1.00 89.25 114 GLN A N 1
ATOM 887 C CA . GLN A 1 114 ? -13.888 -7.250 -0.356 1.00 89.25 114 GLN A CA 1
ATOM 888 C C . GLN A 1 114 ? -15.295 -6.634 -0.342 1.00 89.25 114 GLN A C 1
ATOM 890 O O . GLN A 1 114 ? -15.462 -5.481 -0.740 1.00 89.25 114 GLN A O 1
ATOM 895 N N . GLN A 1 115 ? -16.268 -7.341 0.238 1.00 90.69 115 GLN A N 1
ATOM 896 C CA . GLN A 1 115 ? -17.620 -6.836 0.477 1.00 90.69 115 GLN A CA 1
ATOM 897 C C . GLN A 1 115 ? -17.626 -5.608 1.399 1.00 90.69 115 GLN A C 1
ATOM 899 O O . GLN A 1 115 ? -18.285 -4.622 1.075 1.00 90.69 115 GLN A O 1
ATOM 904 N N . LEU A 1 116 ? -16.849 -5.614 2.491 1.00 92.31 116 LEU A N 1
ATOM 905 C CA . LEU A 1 116 ? -16.713 -4.456 3.385 1.00 92.31 116 LEU A CA 1
ATOM 906 C C . LEU A 1 116 ? -16.192 -3.215 2.645 1.00 92.31 116 LEU A C 1
ATOM 908 O O . LEU A 1 116 ? -16.739 -2.121 2.792 1.00 92.31 116 LEU A O 1
ATOM 912 N N . ARG A 1 117 ? -15.158 -3.374 1.811 1.00 90.75 117 ARG A N 1
ATOM 913 C CA . ARG A 1 117 ? -14.615 -2.273 1.002 1.00 90.75 117 ARG A CA 1
ATOM 914 C C . ARG A 1 117 ? -15.665 -1.717 0.043 1.00 90.75 117 ARG A C 1
ATOM 916 O O . ARG A 1 117 ? -15.817 -0.504 -0.080 1.00 90.75 117 ARG A O 1
ATOM 923 N N . ASP A 1 118 ? -16.384 -2.602 -0.637 1.00 87.69 118 ASP A N 1
ATOM 924 C CA . ASP A 1 118 ? -17.402 -2.209 -1.608 1.00 87.69 118 ASP A CA 1
ATOM 925 C C . ASP A 1 118 ? -18.653 -1.623 -0.922 1.00 87.69 118 ASP A C 1
ATOM 927 O O . ASP A 1 118 ? -19.403 -0.870 -1.548 1.00 87.69 118 ASP A O 1
ATOM 931 N N . PHE A 1 119 ? -18.881 -1.939 0.358 1.00 90.06 119 PHE A N 1
ATOM 932 C CA . PHE A 1 119 ? -19.895 -1.308 1.200 1.00 90.06 119 PHE A CA 1
ATOM 933 C C . PHE A 1 119 ? -19.493 0.119 1.584 1.00 90.06 119 PHE A C 1
ATOM 935 O O . PHE A 1 119 ? -20.265 1.039 1.343 1.00 90.06 119 PHE A O 1
ATOM 942 N N . LEU A 1 120 ? -18.270 0.331 2.084 1.00 89.12 120 LEU A N 1
ATOM 943 C CA . LEU A 1 120 ? -17.733 1.666 2.410 1.00 89.12 120 LEU A CA 1
ATOM 944 C C . LEU A 1 120 ? -17.784 2.636 1.223 1.00 89.12 120 LEU A C 1
ATOM 946 O O . LEU A 1 120 ? -17.991 3.831 1.392 1.00 89.12 120 LEU A O 1
ATOM 950 N N . ALA A 1 121 ? -17.604 2.122 0.008 1.00 84.62 121 ALA A N 1
ATOM 951 C CA . ALA A 1 121 ? -17.676 2.912 -1.219 1.00 84.62 121 ALA A CA 1
ATOM 952 C C . ALA A 1 121 ? -19.089 3.418 -1.549 1.00 84.62 121 ALA A C 1
ATOM 954 O O . ALA A 1 121 ? -19.249 4.414 -2.251 1.00 84.62 121 ALA A O 1
ATOM 955 N N . ARG A 1 122 ? -20.110 2.678 -1.105 1.00 84.44 122 ARG A N 1
ATOM 956 C CA . ARG A 1 122 ? -21.523 2.895 -1.441 1.00 84.44 122 ARG A CA 1
ATOM 957 C C . ARG A 1 122 ? -22.356 3.344 -0.245 1.00 84.44 122 ARG A C 1
ATOM 959 O O . ARG A 1 122 ? -23.533 3.644 -0.422 1.00 84.44 122 ARG A O 1
ATOM 966 N N . SER A 1 123 ? -21.774 3.369 0.953 1.00 84.62 123 SER A N 1
ATOM 967 C CA . SER A 1 123 ? -22.455 3.788 2.170 1.00 84.62 123 SER A CA 1
ATOM 968 C C . SER A 1 123 ? -22.928 5.225 2.027 1.00 84.62 123 SER A C 1
ATOM 970 O O . SER A 1 123 ? -22.158 6.096 1.615 1.00 84.62 123 SER A O 1
ATOM 972 N N . SER A 1 124 ? -24.180 5.478 2.394 1.00 81.25 124 SER A N 1
ATOM 973 C CA . SER A 1 124 ? -24.717 6.833 2.415 1.00 81.25 124 SER A CA 1
ATOM 974 C C . SER A 1 124 ? -24.053 7.655 3.507 1.00 81.25 124 SER A C 1
ATOM 976 O O . SER A 1 124 ? -23.821 8.834 3.300 1.00 81.25 124 SER A O 1
ATOM 978 N N . SER A 1 125 ? -23.712 7.052 4.647 1.00 87.12 125 SER A N 1
ATOM 979 C CA . SER A 1 125 ? -23.078 7.756 5.759 1.00 87.12 125 SER A CA 1
ATOM 980 C C . SER A 1 125 ? -21.995 6.917 6.425 1.00 87.12 125 SER A C 1
ATOM 982 O O . SER A 1 125 ? -22.134 5.703 6.597 1.00 87.12 125 SER A O 1
ATOM 984 N N . VAL A 1 126 ? -20.919 7.595 6.825 1.00 90.12 126 VAL A N 1
ATOM 985 C CA . VAL A 1 126 ? -19.849 7.031 7.647 1.00 90.12 126 VAL A CA 1
ATOM 986 C C . VAL A 1 126 ? -19.768 7.845 8.930 1.00 90.12 126 VAL A C 1
ATOM 988 O O . VAL A 1 126 ? -19.669 9.065 8.877 1.00 90.12 126 VAL A O 1
ATOM 991 N N . THR A 1 127 ? -19.828 7.189 10.083 1.00 90.81 127 THR A N 1
ATOM 992 C CA . THR A 1 127 ? -19.629 7.835 11.389 1.00 90.81 127 THR A CA 1
ATOM 993 C C . THR A 1 127 ? -18.316 7.357 11.982 1.00 90.81 127 THR A C 1
ATOM 995 O O . THR A 1 127 ? -18.053 6.156 11.995 1.00 90.81 127 THR A O 1
ATOM 998 N N . VAL A 1 128 ? -17.506 8.279 12.498 1.00 90.25 128 VAL A N 1
ATOM 999 C CA . VAL A 1 128 ? -16.256 7.951 13.192 1.00 90.25 128 VAL A CA 1
ATOM 1000 C C . VAL A 1 128 ? -16.412 8.220 14.684 1.00 90.25 128 VAL A C 1
ATOM 1002 O O . VAL A 1 128 ? -16.841 9.304 15.097 1.00 90.25 128 VAL A O 1
ATOM 1005 N N . ARG A 1 129 ? -16.065 7.217 15.487 1.00 91.44 129 ARG A N 1
ATOM 1006 C CA . ARG A 1 129 ? -16.139 7.219 16.945 1.00 91.44 129 ARG A CA 1
ATOM 1007 C C . ARG A 1 129 ? -14.778 6.899 17.546 1.00 91.44 129 ARG A C 1
ATOM 1009 O O . ARG A 1 129 ? -13.985 6.157 16.964 1.00 91.44 129 ARG A O 1
ATOM 1016 N N . THR A 1 130 ? -14.549 7.420 18.737 1.00 89.75 130 THR A N 1
ATOM 1017 C CA . THR A 1 130 ? -13.504 6.966 19.651 1.00 89.75 130 THR A CA 1
ATOM 1018 C C . THR A 1 130 ? -14.151 6.183 20.773 1.00 89.75 130 THR A C 1
ATOM 1020 O O . THR A 1 130 ? -15.269 6.480 21.196 1.00 89.75 130 THR A O 1
ATOM 1023 N N . ALA A 1 131 ? -13.449 5.177 21.264 1.00 88.88 131 ALA A N 1
ATOM 1024 C CA . ALA A 1 131 ? -13.888 4.400 22.394 1.00 88.88 131 ALA A CA 1
ATOM 1025 C C . ALA A 1 131 ? -12.723 4.067 23.313 1.00 88.88 131 ALA A C 1
ATOM 1027 O O . ALA A 1 131 ? -11.602 3.821 22.869 1.00 88.88 131 ALA A O 1
ATOM 1028 N N . GLY A 1 132 ? -13.014 4.054 24.606 1.00 87.62 132 GLY A N 1
ATOM 1029 C CA . GLY A 1 132 ? -12.122 3.494 25.604 1.00 87.62 132 GLY A CA 1
ATOM 1030 C C . GLY A 1 132 ? -12.755 2.257 26.206 1.00 87.62 132 GLY A C 1
ATOM 1031 O O . GLY A 1 132 ? -13.937 2.273 26.564 1.00 87.62 132 GLY A O 1
ATOM 1032 N N . ALA A 1 133 ? -11.964 1.199 26.320 1.00 86.88 133 ALA A N 1
ATOM 1033 C CA . ALA A 1 133 ? -12.377 -0.037 26.959 1.00 86.88 133 ALA A CA 1
ATOM 1034 C C . ALA A 1 133 ? -11.362 -0.483 28.007 1.00 86.88 133 ALA A C 1
ATOM 1036 O O . ALA A 1 133 ? -10.203 -0.066 28.004 1.00 86.88 133 ALA A O 1
ATOM 1037 N N . LEU A 1 134 ? -11.805 -1.346 28.917 1.00 84.69 134 LEU A N 1
ATOM 1038 C CA . LEU A 1 134 ? -10.910 -1.970 29.881 1.00 84.69 134 LEU A CA 1
ATOM 1039 C C . LEU A 1 134 ? -10.203 -3.161 29.241 1.00 84.69 134 LEU A C 1
ATOM 1041 O O . LEU A 1 134 ? -10.835 -4.017 28.627 1.00 84.69 134 LEU A O 1
ATOM 1045 N N . ARG A 1 135 ? -8.892 -3.273 29.467 1.00 79.62 135 ARG A N 1
ATOM 1046 C CA . ARG A 1 135 ? -8.108 -4.449 29.040 1.00 79.62 135 ARG A CA 1
ATOM 1047 C C . ARG A 1 135 ? -8.673 -5.759 29.585 1.00 79.62 135 ARG A C 1
ATOM 1049 O O . ARG A 1 135 ? -8.681 -6.767 28.891 1.00 79.62 135 ARG A O 1
ATOM 1056 N N . THR A 1 136 ? -9.150 -5.716 30.826 1.00 75.19 136 THR A N 1
ATOM 1057 C CA . THR A 1 136 ? -9.584 -6.880 31.606 1.00 75.19 136 THR A CA 1
ATOM 1058 C C . THR A 1 136 ? -11.090 -7.130 31.558 1.00 75.19 136 THR A C 1
ATOM 1060 O O . THR A 1 136 ? -11.555 -8.118 32.120 1.00 75.19 136 THR A O 1
ATOM 1063 N N . SER A 1 137 ? -11.881 -6.247 30.934 1.00 73.56 137 SER A N 1
ATOM 1064 C CA . SER A 1 137 ? -13.338 -6.398 30.880 1.00 73.56 137 SER A CA 1
ATOM 1065 C C . SER A 1 137 ? -13.918 -5.909 29.552 1.00 73.56 137 SER A C 1
ATOM 1067 O O . SER A 1 137 ? -13.689 -4.761 29.173 1.00 73.56 137 SER A O 1
ATOM 1069 N N . PRO A 1 138 ? -14.742 -6.727 28.872 1.00 66.44 138 PRO A N 1
ATOM 1070 C CA . PRO A 1 138 ? -15.394 -6.346 27.626 1.00 66.44 138 PRO A CA 1
ATOM 1071 C C . PRO A 1 138 ? -16.700 -5.570 27.864 1.00 66.44 138 PRO A C 1
ATOM 1073 O O . PRO A 1 138 ? -17.366 -5.192 26.904 1.00 66.44 138 PRO A O 1
ATOM 1076 N N . GLU A 1 139 ? -17.125 -5.417 29.123 1.00 73.69 139 GLU A N 1
ATOM 1077 C CA . GLU A 1 139 ? -18.408 -4.798 29.478 1.00 73.69 139 GLU A CA 1
ATOM 1078 C C . GLU A 1 139 ? -18.328 -3.278 29.488 1.00 73.69 139 GLU A C 1
ATOM 1080 O O . GLU A 1 139 ? -19.311 -2.601 29.193 1.00 73.69 139 GLU A O 1
ATOM 1085 N N . PHE A 1 140 ? -17.148 -2.745 29.801 1.00 78.19 140 PHE A N 1
ATOM 1086 C CA . PHE A 1 140 ? -16.909 -1.320 29.734 1.00 78.19 140 PHE A CA 1
ATOM 1087 C C . PHE A 1 140 ? -16.404 -0.941 28.342 1.00 78.19 140 PHE A C 1
ATOM 1089 O O . PHE A 1 140 ? -15.253 -1.208 27.998 1.00 78.19 140 PHE A O 1
ATOM 1096 N N . LEU A 1 141 ? -17.276 -0.306 27.563 1.00 81.56 141 LEU A N 1
ATOM 1097 C CA . LEU A 1 141 ? -16.959 0.338 26.294 1.00 81.56 141 LEU A CA 1
ATOM 1098 C C . LEU A 1 141 ? -17.724 1.663 26.241 1.00 81.56 141 LEU A C 1
ATOM 1100 O O . LEU A 1 141 ? -18.930 1.682 25.997 1.00 81.56 141 LEU A O 1
ATOM 1104 N N . GLU A 1 142 ? -17.037 2.771 26.514 1.00 84.62 142 GLU A N 1
ATOM 1105 C CA . GLU A 1 142 ? -17.613 4.107 26.331 1.00 84.62 142 GLU A CA 1
ATOM 1106 C C . GLU A 1 142 ? -17.257 4.590 24.929 1.00 84.62 142 GLU A C 1
ATOM 1108 O O . GLU A 1 142 ? -16.084 4.804 24.633 1.00 84.62 142 GLU A O 1
ATOM 1113 N N . GLU A 1 143 ? -18.268 4.738 24.073 1.00 88.75 143 GLU A N 1
ATOM 1114 C CA . GLU A 1 143 ? -18.125 5.248 22.710 1.00 88.75 143 GLU A CA 1
ATOM 1115 C C . GLU A 1 143 ? -18.601 6.693 22.624 1.00 88.75 143 GLU A C 1
ATOM 1117 O O . GLU A 1 143 ? -19.710 7.022 23.053 1.00 88.75 143 GLU A O 1
ATOM 1122 N N . LEU A 1 144 ? -17.804 7.543 21.986 1.00 85.56 144 LEU A N 1
ATOM 1123 C CA . LEU A 1 144 ? -18.175 8.918 21.694 1.00 85.56 144 LEU A CA 1
ATOM 1124 C C . LEU A 1 144 ? -17.919 9.225 20.217 1.00 85.56 144 LEU A C 1
ATOM 1126 O O . LEU A 1 144 ? -16.882 8.840 19.672 1.00 85.56 144 LEU A O 1
ATOM 1130 N N . PRO A 1 145 ? -18.850 9.907 19.528 1.00 84.88 145 PRO A N 1
ATOM 1131 C CA . PRO A 1 145 ? -18.583 10.393 18.185 1.00 84.88 145 PRO A CA 1
ATOM 1132 C C . PRO A 1 145 ? -17.485 11.458 18.232 1.00 84.88 145 PRO A C 1
ATOM 1134 O O . PRO A 1 145 ? -17.445 12.287 19.143 1.00 84.88 145 PRO A O 1
ATOM 1137 N N . LEU A 1 146 ? -16.625 11.474 17.214 1.00 81.88 146 LEU A N 1
ATOM 1138 C CA . LEU A 1 146 ? -15.712 12.596 17.018 1.00 81.88 146 LEU A CA 1
ATOM 1139 C C . LEU A 1 146 ? -16.493 13.899 16.799 1.00 81.88 146 LEU A C 1
ATOM 1141 O O . LEU A 1 146 ? -17.569 13.901 16.194 1.00 81.88 146 LEU A O 1
ATOM 1145 N N . ILE A 1 147 ? -15.929 15.008 17.286 1.00 78.19 147 ILE A N 1
ATOM 1146 C CA . ILE A 1 147 ? -16.543 16.346 17.223 1.00 78.19 147 ILE A CA 1
ATOM 1147 C C . ILE A 1 147 ? -16.838 16.737 15.770 1.00 78.19 147 ILE A C 1
ATOM 1149 O O . ILE A 1 147 ? -17.900 17.272 15.463 1.00 78.19 147 ILE A O 1
ATOM 1153 N N . ASN A 1 148 ? -15.908 16.435 14.867 1.00 80.75 148 ASN A N 1
ATOM 1154 C CA . ASN A 1 148 ? -16.110 16.487 13.430 1.00 80.75 148 ASN A CA 1
ATOM 1155 C C . ASN A 1 148 ? -16.489 15.097 12.907 1.00 80.75 148 ASN A C 1
ATOM 1157 O O . ASN A 1 148 ? -15.888 14.089 13.271 1.00 80.75 148 ASN A O 1
ATOM 1161 N N . GLN A 1 149 ? -17.453 15.041 11.999 1.00 85.19 149 GLN A N 1
ATOM 1162 C CA . GLN A 1 149 ? -17.795 13.836 11.245 1.00 85.19 149 GLN A CA 1
ATOM 1163 C C . GLN A 1 149 ? -17.368 14.036 9.791 1.00 85.19 149 GLN A C 1
ATOM 1165 O O . GLN A 1 149 ? -17.265 15.188 9.357 1.00 85.19 149 GLN A O 1
ATOM 1170 N N . PRO A 1 150 ? -17.058 12.962 9.045 1.00 78.25 150 PRO A N 1
ATOM 1171 C CA . PRO A 1 150 ? -16.756 13.118 7.633 1.00 78.25 150 PRO A CA 1
ATOM 1172 C C . PRO A 1 150 ? -17.967 13.778 6.965 1.00 78.25 150 PRO A C 1
ATOM 1174 O O . PRO A 1 150 ? -19.100 13.316 7.110 1.00 78.25 150 PRO A O 1
ATOM 1177 N N . GLU A 1 151 ? -17.734 14.893 6.271 1.00 68.94 151 GLU A N 1
ATOM 1178 C CA . GLU A 1 151 ? -18.753 15.481 5.402 1.00 68.94 151 GLU A CA 1
ATOM 1179 C C . GLU A 1 151 ? -19.211 14.407 4.408 1.00 68.94 151 GLU A C 1
ATOM 1181 O O . GLU A 1 151 ? -18.435 13.497 4.112 1.00 68.94 151 GLU A O 1
ATOM 1186 N N . HIS A 1 152 ? -20.448 14.495 3.905 1.00 55.50 152 HIS A N 1
ATOM 1187 C CA . HIS A 1 152 ? -20.979 13.641 2.832 1.00 55.50 152 HIS A CA 1
ATOM 1188 C C . HIS A 1 152 ? -20.138 13.808 1.548 1.00 55.50 152 HIS A C 1
ATOM 1190 O O . HIS A 1 152 ? -20.553 14.376 0.545 1.00 55.50 152 HIS A O 1
ATOM 1196 N N . GLN A 1 153 ? -18.911 13.324 1.576 1.00 46.53 153 GLN A N 1
ATOM 1197 C CA . GLN A 1 153 ? -18.097 13.037 0.431 1.00 46.53 153 GLN A CA 1
ATOM 1198 C C . GLN A 1 153 ? -18.400 11.578 0.172 1.00 46.53 153 GLN A C 1
ATOM 1200 O O . GLN A 1 153 ? -18.126 10.730 1.023 1.00 46.53 153 GLN A O 1
ATOM 1205 N N . ALA A 1 154 ? -19.014 11.288 -0.979 1.00 46.31 154 ALA A N 1
ATOM 1206 C CA . ALA A 1 154 ? -18.939 9.951 -1.544 1.00 46.31 154 ALA A CA 1
ATOM 1207 C C . ALA A 1 154 ? -17.493 9.521 -1.353 1.00 46.31 154 ALA A C 1
ATOM 1209 O O . ALA A 1 154 ? -16.605 10.224 -1.845 1.00 46.31 154 ALA A O 1
ATOM 1210 N N . VAL A 1 155 ? -17.281 8.495 -0.525 1.00 45.38 155 VAL A N 1
ATOM 1211 C CA . VAL A 1 155 ? -15.956 8.010 -0.181 1.00 45.38 155 VAL A CA 1
ATOM 1212 C C . VAL A 1 155 ? -15.281 7.783 -1.516 1.00 45.38 155 VAL A C 1
ATOM 1214 O O . VAL A 1 155 ? -15.598 6.827 -2.227 1.00 45.38 155 VAL A O 1
ATOM 1217 N N . GLN A 1 156 ? -14.417 8.720 -1.910 1.00 41.78 156 GLN A N 1
ATOM 1218 C CA . GLN A 1 156 ? -13.557 8.527 -3.048 1.00 41.78 156 GLN A CA 1
ATOM 1219 C C . GLN A 1 156 ? -12.609 7.479 -2.520 1.00 41.78 156 GLN A C 1
ATOM 1221 O O . GLN A 1 156 ? -11.585 7.791 -1.912 1.00 41.78 156 GLN A O 1
ATOM 1226 N N . LEU A 1 157 ? -13.011 6.213 -2.699 1.00 40.28 157 LEU A N 1
ATOM 1227 C CA . LEU A 1 157 ? -12.100 5.096 -2.664 1.00 40.28 157 LEU A CA 1
ATOM 1228 C C . LEU A 1 157 ? -10.845 5.633 -3.342 1.00 40.28 157 LEU A C 1
ATOM 1230 O O . LEU A 1 157 ? -10.989 6.219 -4.425 1.00 40.28 157 LEU A O 1
ATOM 1234 N N . PRO A 1 158 ? -9.652 5.506 -2.736 1.00 39.25 158 PRO A N 1
ATOM 1235 C CA . PRO A 1 158 ? -8.450 5.657 -3.512 1.00 39.25 158 PRO A CA 1
ATOM 1236 C C . PRO A 1 158 ? -8.677 4.703 -4.670 1.00 39.25 158 PRO A C 1
ATOM 1238 O O . PRO A 1 158 ? -8.717 3.480 -4.491 1.00 39.25 158 PRO A O 1
ATOM 1241 N N . GLN A 1 159 ? -8.984 5.295 -5.827 1.00 34.16 159 GLN A N 1
ATOM 1242 C CA . GLN A 1 159 ? -9.073 4.580 -7.072 1.00 34.16 159 GLN A CA 1
ATOM 1243 C C . GLN A 1 159 ? -7.794 3.769 -7.049 1.00 34.16 159 GLN A C 1
ATOM 1245 O O . GLN A 1 159 ? -6.745 4.322 -6.703 1.00 34.16 159 GLN A O 1
ATOM 1250 N N . THR A 1 160 ? -7.899 2.452 -7.251 1.00 33.12 160 THR A N 1
ATOM 1251 C CA . THR A 1 160 ? -6.722 1.625 -7.546 1.00 33.12 160 THR A CA 1
ATOM 1252 C C . THR A 1 160 ? -5.851 2.496 -8.422 1.00 33.12 160 THR A C 1
ATOM 1254 O O . THR A 1 160 ? -6.412 2.858 -9.456 1.00 33.12 160 THR A O 1
ATOM 1257 N N . PRO A 1 161 ? -4.683 2.986 -7.931 1.00 34.84 161 PRO A N 1
ATOM 1258 C CA . PRO A 1 161 ? -4.149 4.299 -8.282 1.00 34.84 161 PRO A CA 1
ATOM 1259 C C . PRO A 1 161 ? -4.420 4.477 -9.745 1.00 34.84 161 PRO A C 1
ATOM 1261 O O . PRO A 1 161 ? -3.862 3.702 -10.525 1.00 34.84 161 PRO A O 1
ATOM 1264 N N . THR A 1 162 ? -5.405 5.329 -10.073 1.00 34.00 162 THR A N 1
ATOM 1265 C CA . THR A 1 162 ? -5.792 5.574 -11.462 1.00 34.00 162 THR A CA 1
ATOM 1266 C C . THR A 1 162 ? -4.456 5.788 -12.121 1.00 34.00 162 THR A C 1
ATOM 1268 O O . THR A 1 162 ? -3.724 6.637 -11.595 1.00 34.00 162 THR A O 1
ATOM 1271 N N . PRO A 1 163 ? -4.038 4.915 -13.061 1.00 38.81 163 PRO A N 1
ATOM 1272 C CA . PRO A 1 163 ? -2.660 4.897 -13.513 1.00 38.81 163 PRO A CA 1
ATOM 1273 C C . PRO A 1 163 ? -2.368 6.335 -13.881 1.00 38.81 163 PRO A C 1
ATOM 1275 O O . PRO A 1 163 ? -3.035 6.839 -14.783 1.00 38.81 163 PRO A O 1
ATOM 1278 N N . ARG A 1 164 ? -1.530 7.020 -13.071 1.00 45.00 164 ARG A N 1
ATOM 1279 C CA . ARG A 1 164 ? -1.259 8.454 -13.243 1.00 45.00 164 ARG A CA 1
ATOM 1280 C C . ARG A 1 164 ? -1.041 8.612 -14.729 1.00 45.00 164 ARG A C 1
ATOM 1282 O O . ARG A 1 164 ? -0.179 7.874 -15.218 1.00 45.00 164 ARG A O 1
ATOM 1289 N N . ASP A 1 165 ? -1.875 9.432 -15.378 1.00 44.75 165 ASP A N 1
ATOM 1290 C CA . ASP A 1 165 ? -1.996 9.556 -16.833 1.00 44.75 165 ASP A CA 1
ATOM 1291 C C . ASP A 1 165 ? -0.731 9.059 -17.507 1.00 44.75 165 ASP A C 1
ATOM 1293 O O . ASP A 1 165 ? 0.319 9.672 -17.308 1.00 44.75 165 ASP A O 1
ATOM 1297 N N . SER A 1 166 ? -0.827 7.889 -18.154 1.00 54.88 166 SER A N 1
ATOM 1298 C CA . SER A 1 166 ? 0.249 7.165 -18.840 1.00 54.88 166 SER A CA 1
ATOM 1299 C C . SER A 1 166 ? 1.605 7.872 -18.726 1.00 54.88 166 SER A C 1
ATOM 1301 O O . SER A 1 166 ? 1.864 8.826 -19.461 1.00 54.88 166 SER A O 1
ATOM 1303 N N . PHE A 1 167 ? 2.467 7.476 -17.783 1.00 68.81 167 PHE A N 1
ATOM 1304 C CA . PHE A 1 167 ? 3.826 8.019 -17.742 1.00 68.81 167 PHE A CA 1
ATOM 1305 C C . PHE A 1 167 ? 4.547 7.623 -19.036 1.00 68.81 167 PHE A C 1
ATOM 1307 O O . PHE A 1 167 ? 5.080 6.526 -19.140 1.00 68.81 167 PHE A O 1
ATOM 1314 N N . ILE A 1 168 ? 4.544 8.500 -20.039 1.00 79.44 168 ILE A N 1
ATOM 1315 C CA . ILE A 1 168 ? 5.214 8.240 -21.314 1.00 79.44 168 ILE A CA 1
ATOM 1316 C C . ILE A 1 168 ? 6.701 8.562 -21.147 1.00 79.44 168 ILE A C 1
ATOM 1318 O O . ILE A 1 168 ? 7.079 9.725 -20.980 1.00 79.44 168 ILE A O 1
ATOM 1322 N N . PHE A 1 169 ? 7.553 7.537 -21.196 1.00 87.50 169 PHE A N 1
ATOM 1323 C CA . PHE A 1 169 ? 9.008 7.686 -21.107 1.00 87.50 169 PHE A CA 1
ATOM 1324 C C . PHE A 1 169 ? 9.620 8.111 -22.453 1.00 87.50 169 PHE A C 1
ATOM 1326 O O . PHE A 1 169 ? 10.247 7.306 -23.135 1.00 87.50 169 PHE A O 1
ATOM 1333 N N . GLN A 1 170 ? 9.405 9.365 -22.858 1.00 87.88 170 GLN A N 1
ATOM 1334 C CA . GLN A 1 170 ? 9.880 9.914 -24.137 1.00 87.88 170 GLN A CA 1
ATOM 1335 C C . GLN A 1 170 ? 10.331 11.371 -24.003 1.00 87.88 170 GLN A C 1
ATOM 1337 O O . GLN A 1 170 ? 9.803 12.111 -23.162 1.00 87.88 170 GLN A O 1
ATOM 1342 N N . GLY A 1 171 ? 11.285 11.767 -24.852 1.00 90.00 171 GLY A N 1
ATOM 1343 C CA . GLY A 1 171 ? 11.759 13.144 -24.985 1.00 90.00 171 GLY A CA 1
ATOM 1344 C C . GLY A 1 171 ? 12.458 13.706 -23.745 1.00 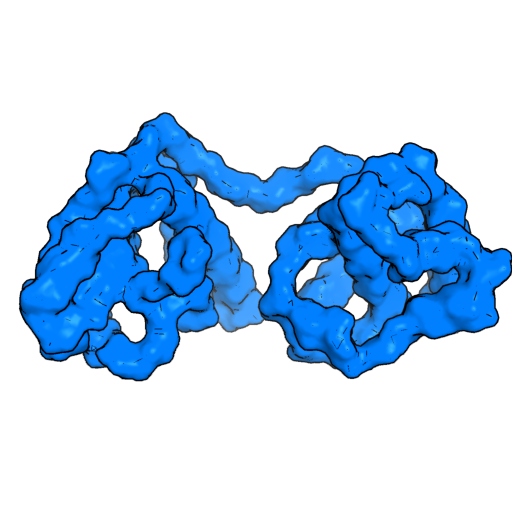90.00 171 GLY A C 1
ATOM 1345 O O . GLY A 1 171 ? 12.853 12.984 -22.821 1.00 90.00 171 GLY A O 1
ATOM 1346 N N . GLU A 1 172 ? 12.625 15.026 -23.717 1.00 91.69 172 GLU A N 1
ATOM 1347 C CA . GLU A 1 172 ? 13.143 15.727 -22.544 1.00 91.69 172 GLU A CA 1
ATOM 1348 C C . GLU A 1 172 ? 12.063 15.913 -21.479 1.00 91.69 172 GLU A C 1
ATOM 1350 O O . GLU A 1 172 ? 10.945 16.342 -21.764 1.00 91.69 172 GLU A O 1
ATOM 1355 N N . ARG A 1 173 ? 12.404 15.606 -20.225 1.00 86.75 173 ARG A N 1
ATOM 1356 C CA . ARG A 1 173 ? 11.498 15.737 -19.083 1.00 86.75 173 ARG A CA 1
ATOM 1357 C C . ARG A 1 173 ? 12.192 16.363 -17.886 1.00 86.75 173 ARG A C 1
ATOM 1359 O O . ARG A 1 173 ? 13.291 15.959 -17.506 1.00 86.75 173 ARG A O 1
ATOM 1366 N N . LEU A 1 174 ? 11.502 17.302 -17.242 1.00 86.88 174 LEU A N 1
ATOM 1367 C CA . LEU A 1 174 ? 11.831 17.767 -15.899 1.00 86.88 174 LEU A CA 1
ATOM 1368 C C . LEU A 1 174 ? 11.052 16.920 -14.891 1.00 86.88 174 LEU A C 1
ATOM 1370 O O . LEU A 1 174 ? 9.831 17.014 -14.797 1.00 86.88 174 LEU A O 1
ATOM 1374 N N . LEU A 1 175 ? 11.757 16.068 -14.155 1.00 85.62 175 LEU A N 1
ATOM 1375 C CA . LEU A 1 175 ? 11.152 15.186 -13.164 1.00 85.62 175 LEU A CA 1
ATOM 1376 C C . LEU A 1 175 ? 11.155 15.840 -11.785 1.00 85.62 175 LEU A C 1
ATOM 1378 O O . LEU A 1 175 ? 12.184 16.350 -11.330 1.00 85.62 175 LEU A O 1
ATOM 1382 N N . SER A 1 176 ? 10.023 15.743 -11.086 1.00 85.56 176 SER A N 1
ATOM 1383 C CA . SER A 1 176 ? 9.948 16.087 -9.666 1.00 85.56 176 SER A CA 1
ATOM 1384 C C . SER A 1 176 ? 10.865 15.175 -8.837 1.00 85.56 176 SER A C 1
ATOM 1386 O O . SER A 1 176 ? 11.296 14.108 -9.284 1.00 85.56 176 SER A O 1
ATOM 1388 N N . ARG A 1 177 ? 11.138 15.543 -7.579 1.00 83.31 177 ARG A N 1
ATOM 1389 C CA . ARG A 1 177 ? 11.884 14.674 -6.648 1.00 83.31 177 ARG A CA 1
ATOM 1390 C C . ARG A 1 177 ? 11.235 13.293 -6.498 1.00 83.31 177 ARG A C 1
ATOM 1392 O O . ARG A 1 177 ? 11.937 12.289 -6.369 1.00 83.31 177 ARG A O 1
ATOM 1399 N N . VAL A 1 178 ? 9.904 13.244 -6.485 1.00 83.88 178 VAL A N 1
ATOM 1400 C CA . VAL A 1 178 ? 9.134 12.003 -6.343 1.00 83.88 178 VAL A CA 1
ATOM 1401 C C . VAL A 1 178 ? 9.291 11.146 -7.598 1.00 83.88 178 VAL A C 1
ATOM 1403 O O . VAL A 1 178 ? 9.700 9.990 -7.492 1.00 83.88 178 VAL A O 1
ATOM 1406 N N . ASP A 1 179 ? 9.091 11.731 -8.779 1.00 86.50 179 ASP A N 1
ATOM 1407 C CA . ASP A 1 179 ? 9.176 11.006 -10.052 1.00 86.50 179 ASP A CA 1
ATOM 1408 C C . ASP A 1 179 ? 10.611 10.570 -10.368 1.00 86.50 179 ASP A C 1
ATOM 1410 O O . ASP A 1 179 ? 10.834 9.451 -10.820 1.00 86.50 179 ASP A O 1
ATOM 1414 N N . GLY A 1 180 ? 11.613 11.392 -10.043 1.00 88.25 180 GLY A N 1
ATOM 1415 C CA . GLY A 1 180 ? 13.023 11.024 -10.178 1.00 88.25 180 GLY A CA 1
ATOM 1416 C C . GLY A 1 180 ? 13.401 9.820 -9.307 1.00 88.25 180 GLY A C 1
ATOM 1417 O O . GLY A 1 180 ? 14.105 8.913 -9.759 1.00 88.25 180 GLY A O 1
ATOM 1418 N N . ASN A 1 181 ? 12.891 9.752 -8.073 1.00 87.00 181 ASN A N 1
ATOM 1419 C CA . ASN A 1 181 ? 13.084 8.585 -7.208 1.00 87.00 181 ASN A CA 1
ATOM 1420 C C . ASN A 1 181 ? 12.322 7.351 -7.712 1.00 87.00 181 ASN A C 1
ATOM 1422 O O . ASN A 1 181 ? 12.867 6.244 -7.657 1.00 87.00 181 ASN A O 1
ATOM 1426 N N . GLY A 1 182 ? 11.106 7.540 -8.228 1.00 89.06 182 GLY A N 1
ATOM 1427 C CA . GLY A 1 182 ? 10.327 6.492 -8.887 1.00 89.06 182 GLY A CA 1
ATOM 1428 C C . GLY A 1 182 ? 11.056 5.909 -10.095 1.00 89.06 182 GLY A C 1
ATOM 1429 O O . GLY A 1 182 ? 11.196 4.691 -10.203 1.00 89.06 182 GLY A O 1
ATOM 1430 N N . LEU A 1 183 ? 11.631 6.758 -10.950 1.00 91.19 183 LEU A N 1
ATOM 1431 C CA . LEU A 1 183 ? 12.357 6.332 -12.145 1.00 91.19 183 LEU A CA 1
ATOM 1432 C C . LEU A 1 183 ? 13.617 5.542 -11.778 1.00 91.19 183 LEU A C 1
ATOM 1434 O O . LEU A 1 183 ? 13.831 4.446 -12.292 1.00 91.19 183 LEU A O 1
ATOM 1438 N N . ARG A 1 184 ? 14.411 6.032 -10.816 1.00 90.19 184 ARG A N 1
ATOM 1439 C CA . ARG A 1 184 ? 15.577 5.294 -10.293 1.00 90.19 184 ARG A CA 1
ATOM 1440 C C . ARG A 1 184 ? 15.186 3.922 -9.762 1.00 90.19 184 ARG A C 1
ATOM 1442 O O . ARG A 1 184 ? 15.912 2.954 -9.970 1.00 90.19 184 ARG A O 1
ATOM 1449 N N . ARG A 1 185 ? 14.068 3.838 -9.038 1.00 90.00 185 ARG A N 1
ATOM 1450 C CA . ARG A 1 185 ? 13.559 2.574 -8.500 1.00 90.00 185 ARG A CA 1
ATOM 1451 C C . ARG A 1 185 ? 13.143 1.631 -9.630 1.00 90.00 185 ARG A C 1
ATOM 1453 O O . ARG A 1 185 ? 13.587 0.490 -9.628 1.00 90.00 185 ARG A O 1
ATOM 1460 N N . THR A 1 186 ? 12.377 2.129 -10.598 1.00 92.56 186 THR A N 1
ATOM 1461 C CA . THR A 1 186 ? 11.922 1.388 -11.787 1.00 92.56 186 THR A CA 1
ATOM 1462 C C . THR A 1 186 ? 13.100 0.761 -12.526 1.00 92.56 186 THR A C 1
ATOM 1464 O O . THR A 1 186 ? 13.135 -0.451 -12.717 1.00 92.56 186 THR A O 1
ATOM 1467 N N . ILE A 1 187 ? 14.115 1.566 -12.857 1.00 93.19 187 ILE A N 1
ATOM 1468 C CA . ILE A 1 187 ? 15.306 1.105 -13.580 1.00 93.19 187 ILE A CA 1
ATOM 1469 C C . ILE A 1 187 ? 16.060 0.041 -12.777 1.00 93.19 187 ILE A C 1
ATOM 1471 O O . ILE A 1 187 ? 16.490 -0.954 -13.345 1.00 93.19 187 ILE A O 1
ATOM 1475 N N . ARG A 1 188 ? 16.205 0.205 -11.456 1.00 91.12 188 ARG A N 1
ATOM 1476 C CA . ARG A 1 188 ? 16.886 -0.794 -10.611 1.00 91.12 188 ARG A CA 1
ATOM 1477 C C . ARG A 1 188 ? 16.141 -2.127 -10.561 1.00 91.12 188 ARG A C 1
ATOM 1479 O O . ARG A 1 188 ? 16.790 -3.164 -10.495 1.00 91.12 188 ARG A O 1
ATOM 1486 N N . ILE A 1 189 ? 14.808 -2.098 -10.535 1.00 91.12 189 ILE A N 1
ATOM 1487 C CA . ILE A 1 189 ? 13.990 -3.315 -10.544 1.00 91.12 189 ILE A CA 1
ATOM 1488 C C . ILE A 1 189 ? 14.155 -4.029 -11.888 1.00 91.12 189 ILE A C 1
ATOM 1490 O O . ILE A 1 189 ? 14.474 -5.214 -11.899 1.00 91.12 189 ILE A O 1
ATOM 1494 N N . LEU A 1 190 ? 14.014 -3.305 -13.004 1.00 91.81 190 LEU A N 1
ATOM 1495 C CA . LEU A 1 190 ? 14.202 -3.867 -14.347 1.00 91.81 190 LEU A CA 1
ATOM 1496 C C . LEU A 1 190 ? 15.615 -4.422 -14.540 1.00 91.81 190 LEU A C 1
ATOM 1498 O O . LEU A 1 190 ? 15.759 -5.546 -15.005 1.00 91.81 190 LEU A O 1
ATOM 1502 N N . ASP A 1 191 ? 16.645 -3.685 -14.117 1.00 90.62 191 ASP A N 1
ATOM 1503 C CA . ASP A 1 191 ? 18.037 -4.144 -14.164 1.00 90.62 191 ASP A CA 1
ATOM 1504 C C . ASP A 1 191 ? 18.228 -5.455 -13.395 1.00 90.62 191 ASP A C 1
ATOM 1506 O O . ASP A 1 191 ? 18.845 -6.389 -13.903 1.00 90.62 191 ASP A O 1
ATOM 1510 N N . ALA A 1 192 ? 17.661 -5.559 -12.189 1.00 88.94 192 ALA A N 1
ATOM 1511 C CA . ALA A 1 192 ? 17.750 -6.778 -11.398 1.00 88.94 192 ALA A CA 1
ATOM 1512 C C . ALA A 1 192 ? 17.102 -7.967 -12.114 1.00 88.94 192 ALA A C 1
ATOM 1514 O O . ALA A 1 192 ? 17.686 -9.045 -12.119 1.00 88.94 192 ALA A O 1
ATOM 1515 N N . VAL A 1 193 ? 15.946 -7.774 -12.746 1.00 89.06 193 VAL A N 1
ATOM 1516 C CA . VAL A 1 193 ? 15.239 -8.842 -13.464 1.00 89.06 193 VAL A CA 1
ATOM 1517 C C . VAL A 1 193 ? 15.968 -9.245 -14.747 1.00 89.06 193 VAL A C 1
ATOM 1519 O O . VAL A 1 193 ? 16.241 -10.423 -14.956 1.00 89.06 193 VAL A O 1
ATOM 1522 N N . ILE A 1 194 ? 16.372 -8.280 -15.572 1.00 87.81 194 ILE A N 1
ATOM 1523 C CA . ILE A 1 194 ? 17.064 -8.527 -16.848 1.00 87.81 194 ILE A CA 1
ATOM 1524 C C . ILE A 1 194 ? 18.428 -9.201 -16.626 1.00 87.81 194 ILE A C 1
ATOM 1526 O O . ILE A 1 194 ? 18.830 -10.095 -17.374 1.00 87.81 194 ILE A O 1
ATOM 1530 N N . MET A 1 195 ? 19.132 -8.822 -15.558 1.00 84.62 195 MET A N 1
ATOM 1531 C CA . MET A 1 195 ? 20.392 -9.457 -15.160 1.00 84.62 195 MET A CA 1
ATOM 1532 C C . MET A 1 195 ? 20.178 -10.778 -14.394 1.00 84.62 195 MET A C 1
ATOM 1534 O O . MET A 1 195 ? 21.148 -11.473 -14.082 1.00 84.62 195 MET A O 1
ATOM 1538 N N . GLY A 1 196 ? 18.928 -11.137 -14.079 1.00 83.31 196 GLY A N 1
ATOM 1539 C CA . GLY A 1 196 ? 18.508 -12.277 -13.254 1.00 83.31 196 GLY A CA 1
ATOM 1540 C C . GLY A 1 196 ? 19.206 -12.321 -11.893 1.00 83.31 196 GLY A C 1
ATOM 1541 O O . GLY A 1 196 ? 19.917 -13.267 -11.552 1.00 83.31 196 GLY A O 1
ATOM 1542 N N . ARG A 1 197 ? 19.061 -11.216 -11.165 1.00 83.31 197 ARG A N 1
ATOM 1543 C CA . ARG A 1 197 ? 19.473 -10.969 -9.775 1.00 83.31 197 ARG A CA 1
ATOM 1544 C C . ARG A 1 197 ? 18.249 -10.760 -8.874 1.00 83.31 197 ARG A C 1
ATOM 1546 O O . ARG A 1 197 ? 18.347 -10.190 -7.788 1.00 83.31 197 ARG A O 1
ATOM 1553 N N . ASP A 1 198 ? 17.094 -11.205 -9.335 1.00 81.38 198 ASP A N 1
ATOM 1554 C CA . ASP A 1 198 ? 15.751 -11.030 -8.790 1.00 81.38 198 ASP A CA 1
ATOM 1555 C C . ASP A 1 198 ? 15.385 -12.082 -7.726 1.00 81.38 198 ASP A C 1
ATOM 1557 O O . ASP A 1 198 ? 14.231 -12.433 -7.532 1.00 81.38 198 ASP A O 1
ATOM 1561 N N . HIS A 1 199 ? 16.371 -12.585 -6.982 1.00 78.75 199 HIS A N 1
ATOM 1562 C CA . HIS A 1 199 ? 16.191 -13.686 -6.022 1.00 78.75 199 HIS A CA 1
ATOM 1563 C C . HIS A 1 199 ? 15.998 -13.205 -4.573 1.00 78.75 199 HIS A C 1
ATOM 1565 O O . HIS A 1 199 ? 16.240 -13.944 -3.618 1.00 78.75 199 HIS A O 1
ATOM 1571 N N . SER A 1 200 ? 15.654 -11.929 -4.375 1.00 76.06 200 SER A N 1
ATOM 1572 C CA . SER A 1 200 ? 15.516 -11.364 -3.031 1.00 76.06 200 SER A CA 1
ATOM 1573 C C . SER A 1 200 ? 14.134 -11.655 -2.448 1.00 76.06 200 SER A C 1
ATOM 1575 O O . SER A 1 200 ? 13.139 -11.103 -2.905 1.00 76.06 200 SER A O 1
ATOM 1577 N N . GLY A 1 201 ? 14.092 -12.443 -1.372 1.00 73.25 201 GLY A N 1
ATOM 1578 C CA . GLY A 1 201 ? 12.889 -12.644 -0.552 1.00 73.25 201 GLY A CA 1
ATOM 1579 C C . GLY A 1 201 ? 12.670 -11.579 0.532 1.00 73.25 201 GLY A C 1
ATOM 1580 O O . GLY A 1 201 ? 11.885 -11.801 1.444 1.00 73.25 201 GLY A O 1
ATOM 1581 N N . GLY A 1 202 ? 13.416 -10.468 0.501 1.00 80.38 202 GLY A N 1
ATOM 1582 C CA . GLY A 1 202 ? 13.307 -9.390 1.486 1.00 80.38 202 GLY A CA 1
ATOM 1583 C C . GLY A 1 202 ? 12.270 -8.329 1.108 1.00 80.38 202 GLY A C 1
ATOM 1584 O O . GLY A 1 202 ? 11.764 -8.291 -0.012 1.00 80.38 202 GLY A O 1
ATOM 1585 N N . THR A 1 203 ? 12.006 -7.399 2.027 1.00 83.75 203 THR A N 1
ATOM 1586 C CA . THR A 1 203 ? 11.156 -6.229 1.754 1.00 83.75 203 THR A CA 1
ATOM 1587 C C . THR A 1 203 ? 11.887 -5.176 0.924 1.00 83.75 203 THR A C 1
ATOM 1589 O O . THR A 1 203 ? 13.120 -5.102 0.965 1.00 83.75 203 THR A O 1
ATOM 1592 N N . LEU A 1 204 ? 11.156 -4.290 0.245 1.00 82.88 204 LEU A N 1
ATOM 1593 C CA . LEU A 1 204 ? 11.712 -3.169 -0.513 1.00 82.88 204 LEU A CA 1
ATOM 1594 C C . LEU A 1 204 ? 12.673 -2.322 0.335 1.00 82.88 204 LEU A C 1
ATOM 1596 O O . LEU A 1 204 ? 13.747 -1.955 -0.139 1.00 82.88 204 LEU A O 1
ATOM 1600 N N . LYS A 1 205 ? 12.342 -2.051 1.604 1.00 81.75 205 LYS A N 1
ATOM 1601 C CA . LYS A 1 205 ? 13.221 -1.344 2.551 1.00 81.75 205 LYS A CA 1
ATOM 1602 C C . LYS A 1 205 ? 14.575 -2.030 2.695 1.00 81.75 205 LYS A C 1
ATOM 1604 O O . LYS A 1 205 ? 15.612 -1.375 2.622 1.00 81.75 205 LYS A O 1
ATOM 1609 N N . SER A 1 206 ? 14.560 -3.348 2.886 1.00 78.38 206 SER A N 1
ATOM 1610 C CA . SER A 1 206 ? 15.779 -4.145 3.009 1.00 78.38 206 SER A CA 1
ATOM 1611 C C . SER A 1 206 ? 16.539 -4.186 1.681 1.00 78.38 206 SER A C 1
ATOM 1613 O O . SER A 1 206 ? 17.734 -3.918 1.643 1.00 78.38 206 SER A O 1
ATOM 1615 N N . TRP A 1 207 ? 15.848 -4.373 0.559 1.00 80.25 207 TRP A N 1
ATOM 1616 C CA . TRP A 1 207 ? 16.462 -4.453 -0.763 1.00 80.25 207 TRP A CA 1
ATOM 1617 C C . TRP A 1 207 ? 17.108 -3.138 -1.208 1.00 80.25 207 TRP A C 1
ATOM 1619 O O . TRP A 1 207 ? 18.183 -3.146 -1.805 1.00 80.25 207 TRP A O 1
ATOM 1629 N N . ARG A 1 208 ? 16.519 -1.995 -0.828 1.00 73.44 208 ARG A N 1
ATOM 1630 C CA . ARG A 1 208 ? 17.118 -0.665 -1.033 1.00 73.44 208 ARG A CA 1
ATOM 1631 C C . ARG A 1 208 ? 18.479 -0.518 -0.344 1.00 73.44 208 ARG A C 1
ATOM 1633 O O . ARG A 1 208 ? 19.296 0.258 -0.838 1.00 73.44 208 ARG A O 1
ATOM 1640 N N . ASN A 1 209 ? 18.711 -1.253 0.747 1.00 65.25 209 ASN A N 1
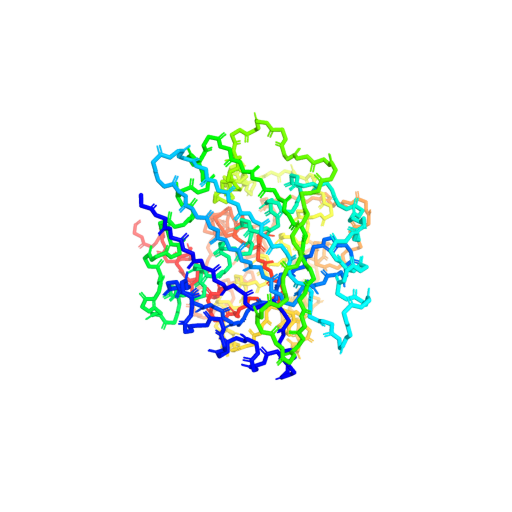ATOM 1641 C CA . ASN A 1 209 ? 19.893 -1.128 1.602 1.00 65.25 209 ASN A CA 1
ATOM 1642 C C . ASN A 1 209 ? 20.922 -2.265 1.442 1.00 65.25 209 ASN A C 1
ATOM 1644 O O . ASN A 1 209 ? 22.108 -2.027 1.645 1.00 65.25 209 ASN A O 1
ATOM 1648 N N . VAL A 1 210 ? 20.506 -3.495 1.122 1.00 50.06 210 VAL A N 1
ATOM 1649 C CA . VAL A 1 210 ? 21.258 -4.690 1.553 1.00 50.06 210 VAL A CA 1
ATOM 1650 C C . VAL A 1 210 ? 22.450 -5.098 0.674 1.00 50.06 210 VAL A C 1
ATOM 1652 O O . VAL A 1 210 ? 23.454 -5.514 1.244 1.00 50.06 210 VAL A O 1
ATOM 1655 N N . ARG A 1 211 ? 22.448 -4.994 -0.665 1.00 43.88 211 ARG A N 1
ATOM 1656 C CA . ARG A 1 211 ? 23.578 -5.517 -1.476 1.00 43.88 211 ARG A CA 1
ATOM 1657 C C . ARG A 1 211 ? 23.864 -4.701 -2.750 1.00 43.88 211 ARG A C 1
ATOM 1659 O O . ARG A 1 211 ? 23.176 -4.801 -3.756 1.00 43.88 211 ARG A O 1
ATOM 1666 N N . THR A 1 212 ? 24.918 -3.883 -2.672 1.00 49.47 212 THR A N 1
ATOM 1667 C CA . THR A 1 212 ? 25.887 -3.602 -3.755 1.00 49.47 212 THR A CA 1
ATOM 1668 C C . THR A 1 212 ? 25.386 -3.154 -5.128 1.00 49.47 212 THR A C 1
ATOM 1670 O O . THR A 1 212 ? 25.839 -3.715 -6.110 1.00 49.47 212 THR A O 1
ATOM 1673 N N . LYS A 1 213 ? 24.569 -2.090 -5.225 1.00 68.44 213 LYS A N 1
ATOM 1674 C CA . LYS A 1 213 ? 24.410 -1.197 -6.403 1.00 68.44 213 LYS A CA 1
ATOM 1675 C C . LYS A 1 213 ? 24.953 -1.729 -7.768 1.00 68.44 213 LYS A C 1
ATOM 1677 O O . LYS A 1 213 ? 25.788 -1.041 -8.359 1.00 68.44 213 LYS A O 1
ATOM 1682 N N . PRO A 1 214 ? 24.540 -2.890 -8.319 1.00 78.94 214 PRO A N 1
ATOM 1683 C CA . PRO A 1 214 ? 25.295 -3.492 -9.420 1.00 78.94 214 PRO A CA 1
ATOM 1684 C C . PRO A 1 214 ? 25.209 -2.627 -10.675 1.00 78.94 214 PRO A C 1
ATOM 1686 O O . PRO A 1 214 ? 26.227 -2.322 -11.288 1.00 78.94 214 PRO A O 1
ATOM 1689 N N . LEU A 1 215 ? 24.010 -2.094 -10.924 1.00 86.25 215 LEU A N 1
ATOM 1690 C CA . LEU A 1 215 ? 23.749 -1.025 -11.875 1.00 86.25 215 LEU A CA 1
ATOM 1691 C C . LEU A 1 215 ? 24.651 0.200 -11.663 1.00 86.25 215 LEU A C 1
ATOM 1693 O O . LEU A 1 215 ? 25.221 0.709 -12.615 1.00 86.25 215 LEU 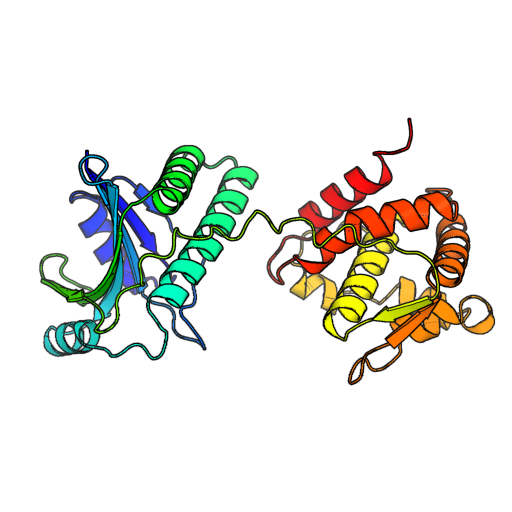A O 1
ATOM 1697 N N . HIS A 1 216 ? 24.821 0.687 -10.425 1.00 87.94 216 HIS A N 1
ATOM 1698 C CA . HIS A 1 216 ? 25.645 1.888 -10.213 1.00 87.94 216 HIS A CA 1
ATOM 1699 C C . HIS A 1 216 ? 27.124 1.569 -10.395 1.00 87.94 216 HIS A C 1
ATOM 1701 O O . HIS A 1 216 ? 27.850 2.416 -10.884 1.00 87.94 216 HIS A O 1
ATOM 1707 N N . LYS A 1 217 ? 27.579 0.369 -10.017 1.00 86.25 217 LYS A N 1
ATOM 1708 C CA . LYS A 1 217 ? 28.957 -0.065 -10.254 1.00 86.25 217 LYS A CA 1
ATOM 1709 C C . LYS A 1 217 ? 29.233 -0.174 -11.754 1.00 86.25 217 LYS A C 1
ATOM 1711 O O . LYS A 1 217 ? 30.258 0.326 -12.195 1.00 86.25 217 LYS A O 1
ATOM 1716 N N . ALA A 1 218 ? 28.318 -0.770 -12.520 1.00 87.44 218 ALA A N 1
ATOM 1717 C CA . ALA A 1 218 ? 28.426 -0.878 -13.973 1.00 87.44 218 ALA A CA 1
ATOM 1718 C C . ALA A 1 218 ? 28.437 0.503 -14.650 1.00 87.44 218 ALA A C 1
ATOM 1720 O O . ALA A 1 218 ? 29.314 0.778 -15.462 1.00 87.44 218 ALA A O 1
ATOM 1721 N N . VAL A 1 219 ? 27.528 1.398 -14.250 1.00 90.19 219 VAL A N 1
ATOM 1722 C CA . VAL A 1 219 ? 27.469 2.772 -14.772 1.00 90.19 219 VAL A CA 1
ATOM 1723 C C . VAL A 1 219 ? 28.699 3.586 -14.355 1.00 90.19 219 VAL A C 1
ATOM 1725 O O . VAL A 1 219 ? 29.268 4.278 -15.184 1.00 90.19 219 VAL A O 1
ATOM 1728 N N . SER A 1 220 ? 29.170 3.478 -13.107 1.00 88.88 220 SER A N 1
ATOM 1729 C CA . SER A 1 220 ? 30.392 4.163 -12.655 1.00 88.88 220 SER A CA 1
ATOM 1730 C C . SER A 1 220 ? 31.652 3.668 -13.359 1.00 88.88 220 SER A C 1
ATOM 1732 O O . SER A 1 220 ? 32.523 4.477 -13.649 1.00 88.88 220 SER A O 1
ATOM 1734 N N . ALA A 1 221 ? 31.768 2.362 -13.614 1.00 87.19 221 ALA A N 1
ATOM 1735 C CA . ALA A 1 221 ? 32.926 1.784 -14.298 1.00 87.19 221 ALA A CA 1
ATOM 1736 C C . ALA A 1 221 ? 33.015 2.209 -15.774 1.00 87.19 221 ALA A C 1
ATOM 1738 O O . ALA A 1 221 ? 34.092 2.163 -16.361 1.00 87.19 221 ALA A O 1
ATOM 1739 N N . HIS A 1 222 ? 31.894 2.636 -16.357 1.00 88.25 222 HIS A N 1
ATOM 1740 C CA . HIS A 1 222 ? 31.779 3.063 -17.749 1.00 88.25 222 HIS A CA 1
ATOM 1741 C C . HIS A 1 222 ? 31.061 4.415 -17.847 1.00 88.25 222 HIS A C 1
ATOM 1743 O O . HIS A 1 222 ? 30.157 4.587 -18.662 1.00 88.25 222 HIS A O 1
ATOM 1749 N N . ALA A 1 223 ? 31.457 5.362 -16.992 1.00 86.19 223 ALA A N 1
ATOM 1750 C CA . ALA A 1 223 ? 30.852 6.689 -16.882 1.00 86.19 223 ALA A CA 1
ATOM 1751 C C . ALA A 1 223 ? 30.725 7.396 -18.243 1.00 86.19 223 ALA A C 1
ATOM 1753 O O . ALA A 1 223 ? 29.646 7.867 -18.594 1.00 86.19 223 ALA A O 1
ATOM 1754 N N . ASP A 1 224 ? 31.789 7.356 -19.049 1.00 88.50 224 ASP A N 1
ATOM 1755 C CA . ASP A 1 224 ? 31.835 7.991 -20.373 1.00 88.50 224 ASP A CA 1
ATOM 1756 C C . ASP A 1 224 ? 30.872 7.351 -21.388 1.00 88.50 224 ASP A C 1
ATOM 1758 O O . ASP A 1 224 ? 30.450 8.001 -22.342 1.00 88.50 224 ASP A O 1
ATOM 1762 N N . ARG A 1 225 ? 30.505 6.077 -21.186 1.00 89.44 225 ARG A N 1
ATOM 1763 C CA . ARG A 1 225 ? 29.568 5.338 -22.049 1.00 89.44 225 ARG A CA 1
ATOM 1764 C C . ARG A 1 225 ? 28.108 5.566 -21.653 1.00 89.44 225 ARG A C 1
ATOM 1766 O O . ARG A 1 225 ? 27.232 5.440 -22.502 1.00 89.44 225 ARG A O 1
ATOM 1773 N N . TYR A 1 226 ? 27.851 5.897 -20.385 1.00 93.19 226 TYR A N 1
ATOM 1774 C CA . TYR A 1 226 ? 26.501 6.040 -19.829 1.00 93.19 226 TYR A CA 1
ATOM 1775 C C . TYR A 1 226 ? 26.292 7.372 -19.073 1.00 93.19 226 TYR A C 1
ATOM 1777 O O . TYR A 1 226 ? 25.887 7.359 -17.898 1.00 93.19 226 TYR A O 1
ATOM 1785 N N . PRO A 1 227 ? 26.582 8.533 -19.692 1.00 92.56 227 PRO A N 1
ATOM 1786 C CA . PRO A 1 227 ? 26.500 9.834 -19.027 1.00 92.56 227 PRO A CA 1
ATOM 1787 C C . PRO A 1 227 ? 25.084 10.183 -18.538 1.00 92.56 227 PRO A C 1
ATOM 1789 O O . PRO A 1 227 ? 24.927 10.775 -17.462 1.00 92.56 227 PRO A O 1
ATOM 1792 N N . GLY A 1 228 ? 24.036 9.798 -19.272 1.00 92.00 228 GLY A N 1
ATOM 1793 C CA . GLY A 1 228 ? 22.643 10.012 -18.881 1.00 92.00 228 GLY A CA 1
ATOM 1794 C C . GLY A 1 228 ? 22.279 9.249 -17.607 1.00 92.00 228 GLY A C 1
ATOM 1795 O O . GLY A 1 228 ? 21.747 9.830 -16.653 1.00 92.00 228 GLY A O 1
ATOM 1796 N N . LEU A 1 229 ? 22.608 7.959 -17.552 1.00 92.62 229 LEU A N 1
ATOM 1797 C CA . LEU A 1 229 ? 22.407 7.100 -16.387 1.00 92.62 229 LEU A CA 1
ATOM 1798 C C . LEU A 1 229 ? 23.263 7.540 -15.208 1.00 92.62 229 LEU A C 1
ATOM 1800 O O . LEU A 1 229 ? 22.791 7.504 -14.070 1.00 92.62 229 LEU A O 1
ATOM 1804 N N . GLN A 1 230 ? 24.487 8.000 -15.453 1.00 91.88 230 GLN A N 1
ATOM 1805 C CA . GLN A 1 230 ? 25.341 8.546 -14.408 1.00 91.88 230 GLN A CA 1
ATOM 1806 C C . GLN A 1 230 ? 24.701 9.794 -13.786 1.00 91.88 230 GLN A C 1
ATOM 1808 O O . GLN A 1 230 ? 24.519 9.867 -12.566 1.00 91.88 230 GLN A O 1
ATOM 1813 N N . LYS A 1 231 ? 24.250 10.747 -14.608 1.00 90.00 231 LYS A N 1
ATOM 1814 C CA . LYS A 1 231 ? 23.502 11.909 -14.117 1.00 90.00 231 LYS A CA 1
ATOM 1815 C C . LYS A 1 231 ? 22.268 11.455 -13.338 1.00 90.00 231 LYS A C 1
ATOM 1817 O O . LYS A 1 231 ? 22.070 11.876 -12.196 1.00 90.00 231 LYS A O 1
ATOM 1822 N N . LEU A 1 232 ? 21.462 10.551 -13.893 1.00 91.06 232 LEU A N 1
ATOM 1823 C CA . LEU A 1 232 ? 20.232 10.106 -13.250 1.00 91.06 232 LEU A CA 1
ATOM 1824 C C . LEU A 1 232 ? 20.480 9.406 -11.915 1.00 91.06 232 LEU A C 1
ATOM 1826 O O . LEU A 1 232 ? 19.752 9.694 -10.976 1.00 91.06 232 LEU A O 1
ATOM 1830 N N . LEU A 1 233 ? 21.448 8.498 -11.798 1.00 89.50 233 LEU A N 1
ATOM 1831 C CA . LEU A 1 233 ? 21.624 7.652 -10.612 1.00 89.50 233 LEU A CA 1
ATOM 1832 C C . LEU A 1 233 ? 22.367 8.347 -9.465 1.00 89.50 233 LEU A C 1
ATOM 1834 O O . LEU A 1 233 ? 22.117 8.014 -8.303 1.00 89.50 233 LEU A O 1
ATOM 1838 N N . PHE A 1 234 ? 23.251 9.301 -9.772 1.00 87.56 234 PHE A N 1
ATOM 1839 C CA . PHE A 1 234 ? 24.157 9.904 -8.789 1.00 87.56 234 PHE A CA 1
ATOM 1840 C C . PHE A 1 234 ? 23.826 11.356 -8.417 1.00 87.56 234 PHE A C 1
ATOM 1842 O O . PHE A 1 234 ? 24.319 11.835 -7.397 1.00 87.56 234 PHE A O 1
ATOM 1849 N N . SER A 1 235 ? 22.964 12.052 -9.169 1.00 83.38 235 SER A N 1
ATOM 1850 C CA . SER A 1 235 ? 22.574 13.431 -8.826 1.00 83.38 235 SER A CA 1
ATOM 1851 C C . SER A 1 235 ? 21.825 13.517 -7.490 1.00 83.38 235 SER A C 1
ATOM 1853 O O . SER A 1 235 ? 21.047 12.622 -7.134 1.00 83.38 235 SER A O 1
ATOM 1855 N N . ARG A 1 236 ? 21.982 14.632 -6.772 1.00 75.06 236 ARG A N 1
ATOM 1856 C CA . ARG A 1 236 ? 21.082 14.989 -5.664 1.00 75.06 236 ARG A CA 1
ATOM 1857 C C . ARG A 1 236 ? 19.756 15.490 -6.246 1.00 75.06 236 ARG A C 1
ATOM 1859 O O . ARG A 1 236 ? 19.755 16.225 -7.223 1.00 75.06 236 ARG A O 1
ATOM 1866 N N . THR A 1 237 ? 18.631 15.032 -5.702 1.00 64.69 237 THR A N 1
ATOM 1867 C CA . THR A 1 237 ? 17.275 15.261 -6.259 1.00 64.69 237 THR A CA 1
ATOM 1868 C C . THR A 1 237 ? 16.525 16.393 -5.561 1.00 64.69 237 THR A C 1
ATOM 1870 O O . THR A 1 237 ? 15.296 16.420 -5.575 1.00 64.69 237 THR A O 1
ATOM 1873 N N . ASP A 1 238 ? 17.245 17.289 -4.895 1.00 65.25 238 ASP A N 1
ATOM 1874 C CA . ASP A 1 238 ? 16.657 18.237 -3.947 1.00 65.25 238 ASP A CA 1
ATOM 1875 C C . ASP A 1 238 ? 15.786 19.297 -4.653 1.00 65.25 238 ASP A C 1
ATOM 1877 O O . ASP A 1 238 ? 14.854 19.815 -4.046 1.00 65.25 238 ASP A O 1
ATOM 1881 N N . THR A 1 239 ? 16.003 19.530 -5.957 1.00 61.19 239 THR A N 1
ATOM 1882 C CA . THR A 1 239 ? 15.286 20.519 -6.791 1.00 61.19 239 THR A CA 1
ATOM 1883 C C . THR A 1 239 ? 14.638 19.939 -8.063 1.00 61.19 239 THR A C 1
ATOM 1885 O O . THR A 1 239 ? 14.184 20.689 -8.922 1.00 61.19 239 THR A O 1
ATOM 1888 N N . GLY A 1 240 ? 14.546 18.608 -8.187 1.00 72.62 240 GLY A N 1
ATOM 1889 C CA . GLY A 1 240 ? 14.126 17.935 -9.429 1.00 72.62 240 GLY A CA 1
ATOM 1890 C C . GLY A 1 240 ? 15.294 17.652 -10.382 1.00 72.62 240 GLY A C 1
ATOM 1891 O O . GLY A 1 240 ? 16.430 18.046 -10.124 1.00 72.62 240 GLY A O 1
ATOM 1892 N N . ILE A 1 241 ? 15.055 16.888 -11.452 1.00 84.94 241 ILE A N 1
ATOM 1893 C CA . ILE A 1 241 ? 16.110 16.475 -12.393 1.00 84.94 241 ILE A CA 1
ATOM 1894 C C . ILE A 1 241 ? 15.630 16.533 -13.844 1.00 84.94 241 ILE A C 1
ATOM 1896 O O . ILE A 1 241 ? 14.600 15.959 -14.188 1.00 84.94 241 ILE A O 1
ATOM 1900 N N . GLN A 1 242 ? 16.402 17.199 -14.705 1.00 89.50 242 GLN A N 1
ATOM 1901 C CA . GLN A 1 242 ? 16.178 17.177 -16.150 1.00 89.50 242 GLN A CA 1
ATOM 1902 C C . GLN A 1 242 ? 16.851 15.951 -16.772 1.00 89.50 242 GLN A C 1
ATOM 1904 O O . GLN A 1 242 ? 18.069 15.758 -16.628 1.00 89.50 242 GLN A O 1
ATOM 1909 N N . VAL A 1 243 ? 16.053 15.149 -17.472 1.00 89.94 243 VAL A N 1
ATOM 1910 C CA . VAL A 1 243 ? 16.465 13.915 -18.145 1.00 89.94 243 VAL A CA 1
ATOM 1911 C C . VAL A 1 243 ? 16.049 13.932 -19.612 1.00 89.94 243 VAL A C 1
ATOM 1913 O O . VAL A 1 243 ? 14.998 14.462 -19.957 1.00 89.94 243 VAL A O 1
ATOM 1916 N N . ASN A 1 244 ? 16.857 13.310 -20.466 1.00 93.25 244 ASN A N 1
ATOM 1917 C CA . ASN A 1 244 ? 16.482 12.980 -21.836 1.00 93.25 244 ASN A CA 1
ATOM 1918 C C . ASN A 1 244 ? 16.137 11.482 -21.872 1.00 93.25 244 ASN A C 1
ATOM 1920 O O . ASN A 1 244 ? 17.025 10.638 -21.726 1.00 93.25 244 ASN A O 1
ATOM 1924 N N . CYS A 1 245 ? 14.846 11.157 -21.973 1.00 92.38 245 CYS A N 1
ATOM 1925 C CA . CYS A 1 245 ? 14.350 9.784 -21.864 1.00 92.38 245 CYS A CA 1
ATOM 1926 C C . CYS A 1 245 ? 14.825 8.914 -23.030 1.00 92.38 245 CYS A C 1
ATOM 1928 O O . CYS A 1 245 ? 15.176 7.759 -22.814 1.00 92.38 245 CYS A O 1
ATOM 1930 N N . ASP A 1 246 ? 14.909 9.472 -24.238 1.00 92.25 246 ASP A N 1
ATOM 1931 C CA . ASP A 1 246 ? 15.333 8.727 -25.428 1.00 92.25 246 ASP A CA 1
ATOM 1932 C C . ASP A 1 246 ? 16.817 8.359 -25.344 1.00 92.25 246 ASP A C 1
ATOM 1934 O O . ASP A 1 246 ? 17.221 7.248 -25.690 1.00 92.25 246 ASP A O 1
ATOM 1938 N N . HIS A 1 247 ? 17.639 9.275 -24.827 1.00 93.69 247 HIS A N 1
ATOM 1939 C CA . HIS A 1 247 ? 19.048 9.013 -24.561 1.00 93.69 247 HIS A CA 1
ATOM 1940 C C . HIS A 1 247 ? 19.228 7.957 -23.463 1.00 93.69 247 HIS A C 1
ATOM 1942 O O . HIS A 1 247 ? 19.970 6.995 -23.661 1.00 93.69 247 HIS A O 1
ATOM 1948 N N . LEU A 1 248 ? 18.488 8.078 -22.354 1.00 95.00 248 LEU A N 1
ATOM 1949 C CA . LEU A 1 248 ? 18.485 7.086 -21.275 1.00 95.00 248 LEU A CA 1
ATOM 1950 C C . LEU A 1 248 ? 18.036 5.702 -21.755 1.00 95.00 248 LEU A C 1
ATOM 1952 O O . LEU A 1 248 ? 18.624 4.700 -21.358 1.00 95.00 248 LEU A O 1
ATOM 1956 N N . ALA A 1 249 ? 17.008 5.631 -22.604 1.00 94.94 249 ALA A N 1
ATOM 1957 C CA . ALA A 1 249 ? 16.526 4.371 -23.157 1.00 94.94 249 ALA A CA 1
ATOM 1958 C C . ALA A 1 249 ? 17.609 3.673 -23.988 1.00 94.94 249 ALA A C 1
ATOM 1960 O O . ALA A 1 249 ? 17.768 2.457 -23.899 1.00 94.94 249 ALA A O 1
ATOM 1961 N N . ARG A 1 250 ? 18.379 4.447 -24.760 1.00 94.62 250 ARG A N 1
ATOM 1962 C CA . ARG A 1 250 ? 19.483 3.947 -25.584 1.00 94.62 250 ARG A CA 1
ATOM 1963 C C . ARG A 1 250 ? 20.632 3.405 -24.732 1.00 94.62 250 ARG A C 1
ATOM 1965 O O . ARG A 1 250 ? 21.108 2.304 -24.987 1.00 94.62 250 ARG A O 1
ATOM 1972 N N . GLU A 1 251 ? 21.028 4.143 -23.695 1.00 95.38 251 GLU A N 1
ATOM 1973 C CA . GLU A 1 251 ? 22.064 3.707 -22.747 1.00 95.38 251 GLU A CA 1
ATOM 1974 C C . GLU A 1 251 ? 21.654 2.444 -21.981 1.00 95.38 251 GLU A C 1
ATOM 1976 O O . GLU A 1 251 ? 22.463 1.538 -21.795 1.00 95.38 251 GLU A O 1
ATOM 1981 N N . LEU A 1 252 ? 20.390 2.357 -21.557 1.00 94.62 252 LEU A N 1
ATOM 1982 C CA . LEU A 1 252 ? 19.858 1.170 -20.888 1.00 94.62 252 LEU A CA 1
ATOM 1983 C C . LEU A 1 252 ? 19.778 -0.032 -21.824 1.00 94.62 252 LEU A C 1
ATOM 1985 O O . LEU A 1 252 ? 20.129 -1.128 -21.405 1.00 94.62 252 LEU A O 1
ATOM 1989 N N . ALA A 1 253 ? 19.355 0.156 -23.076 1.00 93.12 253 ALA A N 1
ATOM 1990 C CA . ALA A 1 253 ? 19.313 -0.915 -24.068 1.00 93.12 253 ALA A CA 1
ATOM 1991 C C . ALA A 1 253 ? 20.712 -1.491 -24.329 1.00 93.12 253 ALA A C 1
ATOM 1993 O O . ALA A 1 253 ? 20.878 -2.710 -24.366 1.00 93.12 253 ALA A O 1
ATOM 1994 N N . ASP A 1 254 ? 21.721 -0.624 -24.447 1.00 91.94 254 ASP A N 1
ATOM 1995 C CA . ASP A 1 254 ? 23.124 -1.015 -24.607 1.00 91.94 254 ASP A CA 1
ATOM 1996 C C . ASP A 1 254 ? 23.656 -1.751 -23.364 1.00 91.94 254 ASP A C 1
ATOM 1998 O O . ASP A 1 254 ? 24.185 -2.861 -23.462 1.00 91.94 254 ASP A O 1
ATOM 2002 N N . LEU A 1 255 ? 23.426 -1.191 -22.171 1.00 91.62 255 LEU A N 1
ATOM 2003 C CA . LEU A 1 255 ? 23.835 -1.808 -20.910 1.00 91.62 255 LEU A CA 1
ATOM 2004 C C . LEU A 1 255 ? 23.177 -3.179 -20.700 1.00 91.62 255 LEU A C 1
ATOM 2006 O O . LEU A 1 255 ? 23.841 -4.133 -20.299 1.00 91.62 255 LEU A O 1
ATOM 2010 N N . TRP A 1 256 ? 21.878 -3.297 -20.955 1.00 90.56 256 TRP A N 1
ATOM 2011 C CA . TRP A 1 256 ? 21.116 -4.523 -20.728 1.00 90.56 256 TRP A CA 1
ATOM 2012 C C . TRP A 1 256 ? 21.370 -5.586 -21.789 1.00 90.56 256 TRP A C 1
ATOM 2014 O O . TRP A 1 256 ? 21.460 -6.761 -21.444 1.00 90.56 256 TRP A O 1
ATOM 2024 N N . SER A 1 257 ? 21.594 -5.190 -23.042 1.00 86.38 257 SER A N 1
ATOM 2025 C CA . SER A 1 257 ? 21.963 -6.120 -24.116 1.00 86.38 257 SER A CA 1
ATOM 2026 C C . SER A 1 257 ? 23.382 -6.677 -23.988 1.00 86.38 257 SER A C 1
ATOM 2028 O O . SER A 1 257 ? 23.718 -7.629 -24.690 1.00 86.38 257 SER A O 1
ATOM 2030 N N . SER A 1 258 ? 24.208 -6.132 -23.086 1.00 78.56 258 SER A N 1
ATOM 2031 C CA . SER A 1 258 ? 25.490 -6.747 -22.711 1.00 78.56 258 SER A CA 1
ATOM 2032 C C . SER A 1 258 ? 25.328 -8.039 -21.892 1.00 78.56 258 SER A C 1
ATOM 2034 O O . SER A 1 258 ? 26.285 -8.794 -21.734 1.00 78.56 258 SER A O 1
ATOM 2036 N N . SER A 1 259 ? 24.121 -8.315 -21.386 1.00 70.19 259 SER A N 1
ATOM 2037 C CA . SER A 1 259 ? 23.775 -9.570 -20.720 1.00 70.19 259 SER A CA 1
ATOM 2038 C C . SER A 1 259 ? 23.479 -10.669 -21.742 1.00 70.19 259 SER A C 1
ATOM 2040 O O . SER A 1 259 ? 22.664 -10.489 -22.644 1.00 70.19 259 SER A O 1
ATOM 2042 N N . GLU A 1 260 ? 24.049 -11.861 -21.554 1.00 68.12 260 GLU A N 1
ATOM 2043 C CA . GLU A 1 260 ? 23.729 -13.041 -22.378 1.00 68.12 260 GLU A CA 1
ATOM 2044 C C . GLU A 1 260 ? 22.284 -13.540 -22.183 1.00 68.12 260 GLU A C 1
ATOM 2046 O O . GLU A 1 260 ? 21.788 -14.334 -22.979 1.00 68.12 260 GLU A O 1
ATOM 2051 N N . ARG A 1 261 ? 21.584 -13.080 -21.134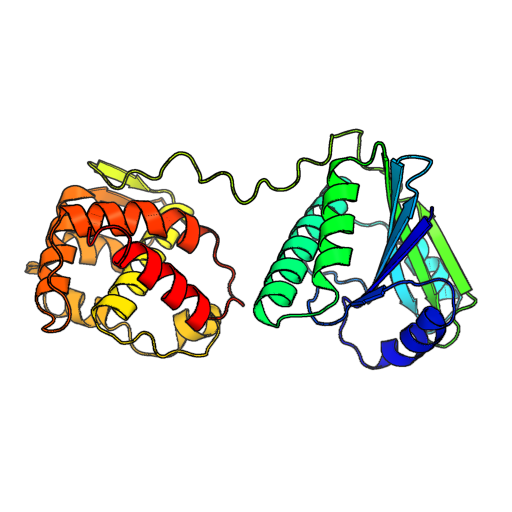 1.00 71.06 261 ARG A N 1
ATOM 2052 C CA . ARG A 1 261 ? 20.247 -13.577 -20.766 1.00 71.06 261 ARG A CA 1
ATOM 2053 C C . ARG A 1 261 ? 19.109 -12.978 -21.580 1.00 71.06 261 ARG A C 1
ATOM 2055 O O . ARG A 1 261 ? 18.102 -13.650 -21.788 1.00 71.06 261 ARG A O 1
ATOM 2062 N N . MET A 1 262 ? 19.223 -11.716 -21.986 1.00 75.81 262 MET A N 1
ATOM 2063 C CA . MET A 1 262 ? 18.127 -11.008 -22.642 1.00 75.81 262 MET A CA 1
ATOM 20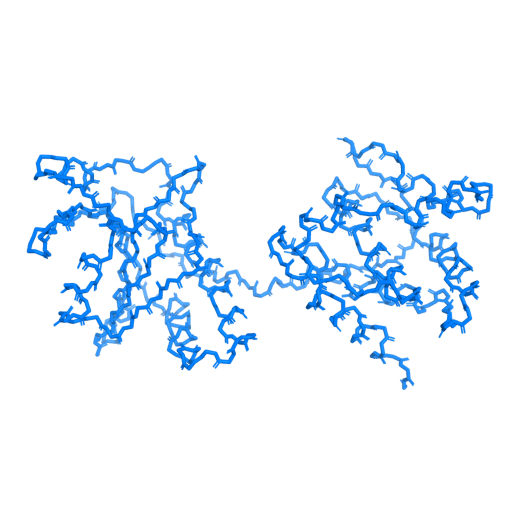64 C C . MET A 1 262 ? 18.676 -9.870 -23.495 1.00 75.81 262 MET A C 1
ATOM 2066 O O . MET A 1 262 ? 19.337 -8.969 -22.987 1.00 75.81 262 MET A O 1
ATOM 2070 N N . ARG A 1 263 ? 18.368 -9.888 -24.794 1.00 80.56 263 ARG A N 1
ATOM 2071 C CA . ARG A 1 263 ? 18.606 -8.737 -25.671 1.00 80.56 263 ARG A CA 1
ATOM 2072 C C . ARG A 1 263 ? 17.425 -7.789 -25.561 1.00 80.56 263 ARG A C 1
ATOM 2074 O O . ARG A 1 263 ? 16.288 -8.219 -25.740 1.00 80.56 263 ARG A O 1
ATOM 2081 N N . VAL A 1 264 ? 17.706 -6.522 -25.271 1.00 86.50 264 VAL A N 1
ATOM 2082 C CA . VAL A 1 264 ? 16.684 -5.497 -25.047 1.00 86.50 264 VAL A CA 1
ATOM 2083 C C . VAL A 1 264 ? 16.983 -4.303 -25.942 1.00 86.50 264 VAL A C 1
ATOM 2085 O O . VAL A 1 264 ? 18.029 -3.673 -25.812 1.00 86.50 264 VAL A O 1
ATOM 2088 N N . ASN A 1 265 ? 16.074 -3.984 -26.860 1.00 89.75 265 ASN A N 1
ATOM 2089 C CA . ASN A 1 265 ? 16.195 -2.803 -27.714 1.00 89.75 265 ASN A CA 1
ATOM 2090 C C . ASN A 1 265 ? 15.594 -1.549 -27.045 1.00 89.75 265 ASN A C 1
ATOM 2092 O O . ASN A 1 265 ? 14.930 -1.628 -26.011 1.00 89.75 265 ASN A O 1
ATOM 2096 N N . GLN A 1 266 ? 15.822 -0.377 -27.642 1.00 90.56 266 GLN A N 1
ATOM 2097 C CA . GLN A 1 266 ? 15.374 0.904 -27.087 1.00 90.56 266 GLN A CA 1
ATOM 2098 C C . GLN A 1 266 ? 13.848 0.965 -26.884 1.00 90.56 266 GLN A C 1
ATOM 2100 O O . GLN A 1 266 ? 13.394 1.414 -25.831 1.00 90.56 266 GLN A O 1
ATOM 2105 N N . ASP A 1 267 ? 13.055 0.471 -27.836 1.00 88.06 267 ASP A N 1
ATOM 2106 C CA . ASP A 1 267 ? 11.587 0.494 -27.750 1.00 88.06 267 ASP A CA 1
ATOM 2107 C C . ASP A 1 267 ? 11.066 -0.391 -26.613 1.00 88.06 267 ASP A C 1
ATOM 2109 O O . ASP A 1 267 ? 10.136 -0.022 -25.890 1.00 88.06 267 ASP A O 1
ATOM 2113 N N . GLN A 1 268 ? 11.709 -1.541 -26.399 1.00 88.81 268 GLN A N 1
ATOM 2114 C CA . GLN A 1 268 ? 11.429 -2.427 -25.273 1.00 88.81 268 GLN A CA 1
ATOM 2115 C C . GLN A 1 268 ? 11.769 -1.759 -23.940 1.00 88.81 268 GLN A C 1
ATOM 2117 O O . GLN A 1 268 ? 10.999 -1.900 -22.987 1.00 88.81 268 GLN A O 1
ATOM 2122 N N . VAL A 1 269 ? 12.862 -0.990 -23.859 1.00 91.50 269 VAL A N 1
ATOM 2123 C CA . VAL A 1 269 ? 13.181 -0.194 -22.662 1.00 91.50 269 VAL A CA 1
ATOM 2124 C C . VAL A 1 269 ? 12.092 0.840 -22.396 1.00 91.50 269 VAL A C 1
ATOM 2126 O O . VAL A 1 269 ? 11.567 0.899 -21.281 1.00 91.50 269 VAL A O 1
ATOM 2129 N N . VAL A 1 270 ? 11.720 1.626 -23.411 1.00 90.31 270 VAL A N 1
ATOM 2130 C CA . VAL A 1 270 ? 10.685 2.664 -23.295 1.00 90.31 270 VAL A CA 1
ATOM 2131 C C . VAL A 1 270 ? 9.369 2.062 -22.817 1.00 90.31 270 VAL A C 1
ATOM 2133 O O . VAL A 1 270 ? 8.779 2.561 -21.855 1.00 90.31 270 VAL A O 1
ATOM 2136 N N . ALA A 1 271 ? 8.929 0.964 -23.434 1.00 86.44 271 ALA A N 1
ATOM 2137 C CA . ALA A 1 271 ? 7.702 0.275 -23.054 1.00 86.44 271 ALA A CA 1
ATOM 2138 C C . ALA A 1 271 ? 7.771 -0.278 -21.622 1.00 86.44 271 ALA A C 1
ATOM 2140 O O . ALA A 1 271 ? 6.836 -0.088 -20.845 1.00 86.44 271 ALA A O 1
ATOM 2141 N N . SER A 1 272 ? 8.881 -0.920 -21.252 1.00 90.38 272 SER A N 1
ATOM 2142 C CA . SER A 1 272 ? 9.046 -1.526 -19.925 1.00 90.38 272 SER A CA 1
ATOM 2143 C C . SER A 1 272 ? 9.047 -0.478 -18.817 1.00 90.38 272 SER A C 1
ATOM 2145 O O . SER A 1 272 ? 8.391 -0.659 -17.794 1.00 90.38 272 SER A O 1
ATOM 2147 N N . ILE A 1 273 ? 9.735 0.649 -19.026 1.00 92.56 273 ILE A N 1
ATOM 2148 C CA . ILE A 1 273 ? 9.744 1.759 -18.069 1.00 92.56 273 ILE A CA 1
ATOM 2149 C C . ILE A 1 273 ? 8.364 2.410 -17.996 1.00 92.56 273 ILE A C 1
ATOM 2151 O O . ILE A 1 273 ? 7.857 2.598 -16.897 1.00 92.56 273 ILE A O 1
ATOM 2155 N N . THR A 1 274 ? 7.737 2.709 -19.136 1.00 89.44 274 THR A N 1
ATOM 2156 C CA . THR A 1 274 ? 6.392 3.312 -19.199 1.00 89.44 274 THR A CA 1
ATOM 2157 C C . THR A 1 274 ? 5.367 2.485 -18.418 1.00 89.44 274 THR A C 1
ATOM 2159 O O . THR A 1 274 ? 4.578 3.032 -17.651 1.00 89.44 274 THR A O 1
ATOM 2162 N N . ASN A 1 275 ? 5.427 1.157 -18.546 1.00 85.31 275 ASN A N 1
ATOM 2163 C CA . ASN A 1 275 ? 4.481 0.245 -17.906 1.00 85.31 275 ASN A CA 1
ATOM 2164 C C . ASN A 1 275 ? 4.804 -0.040 -16.432 1.00 85.31 275 ASN A C 1
ATOM 2166 O O . ASN A 1 275 ? 3.891 -0.160 -15.618 1.00 85.31 275 ASN A O 1
ATOM 2170 N N . LEU A 1 276 ? 6.085 -0.155 -16.064 1.00 88.56 276 LEU A N 1
ATOM 2171 C CA . LEU A 1 276 ? 6.469 -0.471 -14.686 1.00 88.56 276 LEU A CA 1
ATOM 2172 C C . LEU A 1 276 ? 6.538 0.772 -13.793 1.00 88.56 276 LEU A C 1
ATOM 2174 O O . LEU A 1 276 ? 6.361 0.658 -12.583 1.00 88.56 276 LEU A O 1
ATOM 2178 N N . PHE A 1 277 ? 6.791 1.958 -14.347 1.00 89.38 277 PHE A N 1
ATOM 2179 C CA . PHE A 1 277 ? 6.984 3.174 -13.558 1.00 89.38 277 PHE A CA 1
ATOM 2180 C C . PHE A 1 277 ? 5.817 3.488 -12.605 1.00 89.38 277 PHE A C 1
ATOM 2182 O O . PHE A 1 277 ? 6.091 3.712 -11.422 1.00 89.38 277 PHE A O 1
ATOM 2189 N N . PRO A 1 278 ? 4.535 3.450 -13.030 1.00 83.31 278 PRO A N 1
ATOM 2190 C CA . PRO A 1 278 ? 3.412 3.699 -12.124 1.00 83.31 278 PRO A CA 1
ATOM 2191 C C . PRO A 1 278 ? 3.367 2.698 -10.963 1.00 83.31 278 PRO A C 1
ATOM 2193 O O . PRO A 1 278 ? 3.122 3.081 -9.818 1.00 83.31 278 PRO A O 1
ATOM 2196 N N . ILE A 1 279 ? 3.683 1.431 -11.250 1.00 84.06 279 ILE A N 1
ATOM 2197 C CA . ILE A 1 279 ? 3.752 0.349 -10.264 1.00 84.06 279 ILE A CA 1
ATOM 2198 C C . ILE A 1 279 ? 4.869 0.654 -9.265 1.00 84.06 279 ILE A C 1
ATOM 2200 O O . ILE A 1 279 ? 4.609 0.801 -8.072 1.00 84.06 279 ILE A O 1
ATOM 2204 N N . ALA A 1 280 ? 6.093 0.859 -9.760 1.00 86.25 280 ALA A N 1
ATOM 2205 C CA . ALA A 1 280 ? 7.278 1.140 -8.958 1.00 86.25 280 ALA A CA 1
ATOM 2206 C C . ALA A 1 280 ? 7.114 2.378 -8.060 1.00 86.25 280 ALA A C 1
ATOM 2208 O O . ALA A 1 280 ? 7.611 2.400 -6.927 1.00 86.25 280 ALA A O 1
ATOM 2209 N N . LEU A 1 281 ? 6.420 3.405 -8.550 1.00 83.81 281 LEU A N 1
ATOM 2210 C CA . LEU A 1 281 ? 6.145 4.632 -7.810 1.00 83.81 281 LEU A CA 1
ATOM 2211 C C . LEU A 1 281 ? 5.212 4.398 -6.612 1.00 83.81 281 LEU A C 1
ATOM 2213 O O . LEU A 1 281 ? 5.403 5.020 -5.569 1.00 83.81 281 LEU A O 1
ATOM 2217 N N . SER A 1 282 ? 4.246 3.487 -6.751 1.00 80.56 282 SER A N 1
ATOM 2218 C CA . SER A 1 282 ? 3.258 3.159 -5.714 1.00 80.56 282 SER A CA 1
ATOM 2219 C C . SER A 1 282 ? 3.771 2.208 -4.622 1.00 80.56 282 SER A C 1
ATOM 2221 O O . SER A 1 282 ? 3.180 2.164 -3.540 1.00 80.56 282 SER A O 1
ATOM 2223 N N . LEU A 1 283 ? 4.888 1.505 -4.873 1.00 81.94 283 LEU A N 1
ATOM 2224 C CA . LEU A 1 283 ? 5.413 0.478 -3.964 1.00 81.94 283 LEU A CA 1
ATOM 2225 C C . LEU A 1 283 ? 5.743 1.041 -2.579 1.00 81.94 283 LEU A C 1
ATOM 2227 O O . LEU A 1 283 ? 6.501 2.019 -2.443 1.00 81.94 283 LEU A O 1
ATOM 2231 N N . GLN A 1 284 ? 5.243 0.353 -1.556 1.00 82.94 284 GLN A N 1
ATOM 2232 C CA . GLN A 1 284 ? 5.503 0.653 -0.151 1.00 82.94 284 GLN A CA 1
ATOM 2233 C C . GLN A 1 284 ? 6.766 -0.048 0.367 1.00 82.94 284 GLN A C 1
ATOM 2235 O O . GLN A 1 284 ? 7.180 -1.100 -0.110 1.00 82.94 284 GLN A O 1
ATOM 2240 N N . GLU A 1 285 ? 7.399 0.519 1.398 1.00 81.44 285 GLU A N 1
ATOM 2241 C CA . GLU A 1 285 ? 8.679 0.015 1.924 1.00 81.44 285 GLU A CA 1
ATOM 2242 C C . GLU A 1 285 ? 8.629 -1.427 2.464 1.00 81.44 285 GLU A C 1
ATOM 2244 O O . GLU A 1 285 ? 9.655 -2.107 2.499 1.00 81.44 285 GLU A O 1
ATOM 2249 N N . HIS A 1 286 ? 7.456 -1.896 2.887 1.00 79.81 286 HIS A N 1
ATOM 2250 C CA . HIS A 1 286 ? 7.258 -3.232 3.450 1.00 79.81 286 HIS A CA 1
ATOM 2251 C C . HIS A 1 286 ? 6.886 -4.290 2.400 1.00 79.81 286 HIS A C 1
ATOM 2253 O O . HIS A 1 286 ? 6.749 -5.461 2.751 1.00 79.81 286 HIS A O 1
ATOM 2259 N N . GLU A 1 287 ? 6.730 -3.913 1.129 1.00 79.88 287 GLU A N 1
ATOM 2260 C CA . GLU A 1 287 ? 6.392 -4.866 0.073 1.00 79.88 287 GLU A CA 1
ATOM 2261 C C . GLU A 1 287 ? 7.517 -5.869 -0.172 1.00 79.88 287 GLU A C 1
ATOM 2263 O O . GLU A 1 287 ? 8.696 -5.513 -0.177 1.00 79.88 287 GLU A O 1
ATOM 2268 N N . GLN A 1 288 ? 7.143 -7.130 -0.382 1.00 84.12 288 GLN A N 1
ATOM 2269 C CA . GLN A 1 288 ? 8.078 -8.218 -0.656 1.00 84.12 288 GLN A CA 1
ATOM 2270 C C . GLN A 1 288 ? 8.616 -8.115 -2.081 1.00 84.12 288 GLN A C 1
ATOM 2272 O O . GLN A 1 288 ? 7.839 -8.096 -3.037 1.00 84.12 288 GLN A O 1
ATOM 2277 N N . MET A 1 289 ? 9.942 -8.114 -2.229 1.00 86.06 289 MET A N 1
ATOM 2278 C CA . MET A 1 289 ? 10.590 -7.949 -3.530 1.00 86.06 289 MET A CA 1
ATOM 2279 C C . MET A 1 289 ? 10.247 -9.058 -4.519 1.00 86.06 289 MET A C 1
ATOM 2281 O O . MET A 1 289 ? 10.147 -8.764 -5.702 1.00 86.06 289 MET A O 1
ATOM 2285 N N . GLN A 1 290 ? 9.985 -10.284 -4.054 1.00 83.56 290 GLN A N 1
ATOM 2286 C CA . GLN A 1 290 ? 9.539 -11.371 -4.930 1.00 83.56 290 GLN A CA 1
ATOM 2287 C C . GLN A 1 290 ? 8.306 -10.965 -5.752 1.00 83.56 290 GLN A C 1
ATOM 2289 O O . GLN A 1 290 ? 8.329 -11.057 -6.973 1.00 83.56 290 GLN A O 1
ATOM 2294 N N . ARG A 1 291 ? 7.277 -10.397 -5.104 1.00 79.69 291 ARG A N 1
ATOM 2295 C CA . ARG A 1 291 ? 6.058 -9.939 -5.796 1.00 79.69 291 ARG A CA 1
ATOM 2296 C C . ARG A 1 291 ? 6.352 -8.801 -6.776 1.00 79.69 291 ARG A C 1
ATOM 2298 O O . ARG A 1 291 ? 5.759 -8.737 -7.848 1.00 79.69 291 ARG A O 1
ATOM 2305 N N . VAL A 1 292 ? 7.271 -7.905 -6.414 1.00 85.44 292 VAL A N 1
ATOM 2306 C CA . VAL A 1 292 ? 7.703 -6.789 -7.271 1.00 85.44 292 VAL A CA 1
ATOM 2307 C C . VAL A 1 292 ? 8.425 -7.304 -8.521 1.00 85.44 292 VAL A C 1
ATOM 2309 O O . VAL A 1 292 ? 8.192 -6.802 -9.621 1.00 85.44 292 VAL A O 1
ATOM 2312 N N . PHE A 1 293 ? 9.280 -8.316 -8.373 1.00 88.56 293 PHE A N 1
ATOM 2313 C CA . PHE A 1 293 ? 9.977 -8.946 -9.491 1.00 88.56 293 PHE A CA 1
ATOM 2314 C C . PHE A 1 293 ? 9.028 -9.724 -10.398 1.00 88.56 293 PHE A C 1
ATOM 2316 O O . PHE A 1 293 ? 9.142 -9.602 -11.616 1.00 88.56 293 PHE A O 1
ATOM 2323 N N . ASP A 1 294 ? 8.048 -10.434 -9.837 1.00 83.25 294 ASP A N 1
ATOM 2324 C CA . ASP A 1 294 ? 7.029 -11.138 -10.621 1.00 83.25 294 ASP A CA 1
ATOM 2325 C C . ASP A 1 294 ? 6.246 -10.156 -11.514 1.00 83.25 294 ASP A C 1
ATOM 2327 O O . ASP A 1 294 ? 6.051 -10.402 -12.705 1.00 83.25 294 ASP A O 1
ATOM 2331 N N . GLN A 1 295 ? 5.869 -8.988 -10.980 1.00 83.50 295 GLN A N 1
ATOM 2332 C CA . GLN A 1 295 ? 5.216 -7.925 -11.756 1.00 83.50 295 GLN A CA 1
ATOM 2333 C C . GLN A 1 295 ? 6.125 -7.355 -12.854 1.00 83.50 295 GLN A C 1
ATOM 2335 O O . GLN A 1 295 ? 5.677 -7.132 -13.980 1.00 83.50 295 GLN A O 1
ATOM 2340 N N . ALA A 1 296 ? 7.408 -7.145 -12.558 1.00 87.62 296 ALA A N 1
ATOM 2341 C CA . ALA A 1 296 ? 8.376 -6.689 -13.551 1.00 87.62 296 ALA A CA 1
ATOM 2342 C C . ALA A 1 296 ? 8.591 -7.723 -14.672 1.00 87.62 296 ALA A C 1
ATOM 2344 O O . ALA A 1 296 ? 8.681 -7.343 -15.840 1.00 87.62 296 ALA A O 1
ATOM 2345 N N . TRP A 1 297 ? 8.583 -9.022 -14.356 1.00 84.38 297 TRP A N 1
ATOM 2346 C CA . TRP A 1 297 ? 8.604 -10.094 -15.353 1.00 84.38 297 TRP A CA 1
ATOM 2347 C C . TRP A 1 297 ? 7.375 -10.079 -16.261 1.00 84.38 297 TRP A C 1
ATOM 2349 O O . TRP A 1 297 ? 7.520 -10.281 -17.466 1.00 84.38 297 TRP A O 1
ATOM 2359 N N . VAL A 1 298 ? 6.182 -9.826 -15.715 1.00 81.94 298 VAL A N 1
ATOM 2360 C CA . VAL A 1 298 ? 4.955 -9.682 -16.519 1.00 81.94 298 VAL A CA 1
ATOM 2361 C C . VAL A 1 298 ? 5.088 -8.515 -17.496 1.00 81.94 298 VAL A C 1
ATOM 2363 O O . VAL A 1 298 ? 4.787 -8.678 -18.677 1.00 81.94 298 VAL A O 1
ATOM 2366 N N . VAL A 1 299 ? 5.605 -7.368 -17.044 1.00 83.81 299 VAL A N 1
ATOM 2367 C CA . VAL A 1 299 ? 5.843 -6.201 -17.911 1.00 83.81 299 VAL A CA 1
ATOM 2368 C C . VAL A 1 299 ? 6.850 -6.514 -19.023 1.00 83.81 299 VAL A C 1
ATOM 2370 O O . VAL A 1 299 ? 6.617 -6.143 -20.172 1.00 83.81 299 VAL A O 1
ATOM 2373 N N . LEU A 1 300 ? 7.938 -7.220 -18.704 1.00 82.44 300 LEU A N 1
ATOM 2374 C CA . LEU A 1 300 ? 8.973 -7.591 -19.674 1.00 82.44 300 LEU A CA 1
ATOM 2375 C C . LEU A 1 300 ? 8.497 -8.647 -20.687 1.00 82.44 300 LEU A C 1
ATOM 2377 O O . LEU A 1 300 ? 8.901 -8.606 -21.847 1.00 82.44 300 LEU A O 1
ATOM 2381 N N . LYS A 1 301 ? 7.640 -9.589 -20.271 1.00 76.44 301 LYS A N 1
ATOM 2382 C CA . LYS A 1 301 ? 7.116 -10.668 -21.132 1.00 76.44 301 LYS A CA 1
ATOM 2383 C C . LYS A 1 301 ? 5.877 -10.268 -21.933 1.00 76.44 301 LYS A C 1
ATOM 2385 O O . LYS A 1 301 ? 5.656 -10.824 -23.003 1.00 76.44 301 LYS A O 1
ATOM 2390 N N . GLY A 1 302 ? 5.097 -9.295 -21.460 1.00 59.69 302 GLY A N 1
ATOM 2391 C CA . GLY A 1 302 ? 3.823 -8.864 -22.051 1.00 59.69 302 GLY A CA 1
ATOM 2392 C C . GLY A 1 302 ? 3.894 -8.225 -23.446 1.00 59.69 302 GLY A C 1
ATOM 2393 O O . GLY A 1 302 ? 2.890 -7.693 -23.905 1.00 59.69 302 GLY A O 1
ATOM 2394 N N . LYS A 1 303 ? 5.054 -8.251 -24.118 1.00 48.66 303 LYS A N 1
ATOM 2395 C CA . LYS A 1 303 ? 5.253 -7.802 -25.509 1.00 48.66 303 LYS A CA 1
ATOM 2396 C C . LYS A 1 303 ? 6.228 -8.685 -26.312 1.00 48.66 303 LYS A C 1
ATOM 2398 O O . LYS A 1 303 ? 6.845 -8.212 -27.260 1.00 48.66 303 LYS A O 1
ATOM 2403 N N . ALA A 1 304 ? 6.393 -9.958 -25.940 1.00 34.59 304 ALA A N 1
ATOM 2404 C CA . ALA A 1 304 ? 7.121 -10.938 -26.762 1.00 34.59 304 ALA A CA 1
ATOM 2405 C C . ALA A 1 304 ? 6.241 -11.603 -27.847 1.00 34.59 304 ALA A C 1
ATOM 2407 O O . ALA A 1 304 ? 6.633 -12.622 -28.411 1.00 34.59 304 ALA A O 1
ATOM 2408 N N . SER A 1 305 ? 5.061 -11.044 -28.119 1.00 28.22 305 SER A N 1
ATOM 2409 C CA . SER A 1 305 ? 4.069 -11.538 -29.080 1.00 28.22 305 SER A CA 1
ATOM 2410 C C . SER A 1 305 ? 3.613 -10.419 -29.996 1.00 28.22 305 SER A C 1
ATOM 2412 O O . SER A 1 305 ? 3.269 -9.354 -29.429 1.00 28.22 305 SER A O 1
#

pLDDT: mean 80.56, std 13.05, range [28.22, 95.38]